Protein AF-0000000085991453 (afdb_homodimer)

Structure (mmCIF, N/CA/C/O backbone):
data_AF-0000000085991453-model_v1
#
loop_
_entity.id
_entity.type
_entity.pdbx_description
1 polymer 'Large ribosomal subunit protein bL19m'
#
loop_
_atom_site.group_PDB
_atom_site.id
_atom_site.type_symbol
_atom_site.label_atom_id
_atom_site.label_alt_id
_atom_site.label_comp_id
_atom_site.label_asym_id
_atom_site.label_entity_id
_atom_site.label_seq_id
_atom_site.pdbx_PDB_ins_code
_atom_site.Cartn_x
_atom_site.Cartn_y
_atom_site.Cartn_z
_atom_site.occupancy
_atom_site.B_iso_or_equiv
_atom_site.auth_seq_id
_atom_site.auth_comp_id
_atom_site.auth_asym_id
_atom_site.auth_atom_id
_atom_site.pdbx_PDB_model_num
ATOM 1 N N . MET A 1 1 ? -22.281 -17.906 -4.348 1 39.28 1 MET A N 1
ATOM 2 C CA . MET A 1 1 ? -21.016 -17.172 -4.469 1 39.28 1 MET A CA 1
ATOM 3 C C . MET A 1 1 ? -19.984 -18 -5.227 1 39.28 1 MET A C 1
ATOM 5 O O . MET A 1 1 ? -19.625 -19.094 -4.793 1 39.28 1 MET A O 1
ATOM 9 N N . GLN A 1 2 ? -20.125 -18.203 -6.457 1 42.19 2 GLN A N 1
ATOM 10 C CA . GLN A 1 2 ? -19.359 -19.219 -7.195 1 42.19 2 GLN A CA 1
ATOM 11 C C . GLN A 1 2 ? -17.859 -19.047 -6.973 1 42.19 2 GLN A C 1
ATOM 13 O O . GLN A 1 2 ? -17.312 -17.984 -7.258 1 42.19 2 GLN A O 1
ATOM 18 N N . VAL A 1 3 ? -17.359 -19.562 -5.91 1 47.66 3 VAL A N 1
ATOM 19 C CA . VAL A 1 3 ? -15.922 -19.688 -5.703 1 47.66 3 VAL A CA 1
ATOM 20 C C . VAL A 1 3 ? -15.25 -20.078 -7.016 1 47.66 3 VAL A C 1
ATOM 22 O O . VAL A 1 3 ? -15.445 -21.188 -7.523 1 47.66 3 VAL A O 1
ATOM 25 N N . LEU A 1 4 ? -15.289 -19.266 -8.016 1 51.06 4 LEU A N 1
ATOM 26 C CA . LEU A 1 4 ? -14.633 -19.672 -9.258 1 51.06 4 LEU A CA 1
ATOM 27 C C . LEU A 1 4 ? -13.195 -20.094 -9 1 51.06 4 LEU A C 1
ATOM 29 O O . LEU A 1 4 ? -12.508 -19.5 -8.164 1 51.06 4 LEU A O 1
ATOM 33 N N . ALA A 1 5 ? -12.938 -21.312 -9.133 1 54.88 5 ALA A N 1
ATOM 34 C CA . ALA A 1 5 ? -11.648 -22.016 -9.109 1 54.88 5 ALA A CA 1
ATOM 35 C C . ALA A 1 5 ? -10.555 -21.172 -9.758 1 54.88 5 ALA A C 1
ATOM 37 O O . ALA A 1 5 ? -10.484 -21.078 -10.984 1 54.88 5 ALA A O 1
ATOM 38 N N . LYS A 1 6 ? -10.211 -19.969 -9.242 1 67.75 6 LYS A N 1
ATOM 39 C CA . LYS A 1 6 ? -9.078 -19.25 -9.836 1 67.75 6 LYS A CA 1
ATOM 40 C C . LYS A 1 6 ? -7.77 -19.984 -9.578 1 67.75 6 LYS A C 1
ATOM 42 O O . LYS A 1 6 ? -7.539 -20.484 -8.477 1 67.75 6 LYS A O 1
ATOM 47 N N . GLU A 1 7 ? -7.211 -20.562 -10.688 1 81.31 7 GLU A N 1
ATOM 48 C CA . GLU A 1 7 ? -5.914 -21.219 -10.555 1 81.31 7 GLU A CA 1
ATOM 49 C C . GLU A 1 7 ? -4.832 -20.219 -10.164 1 81.31 7 GLU A C 1
ATOM 51 O O . GLU A 1 7 ? -4.469 -19.344 -10.953 1 81.31 7 GLU A O 1
ATOM 56 N N . ILE A 1 8 ? -4.512 -20.109 -8.891 1 89.31 8 ILE A N 1
ATOM 57 C CA . ILE A 1 8 ? -3.418 -19.281 -8.391 1 89.31 8 ILE A CA 1
ATOM 58 C C . ILE A 1 8 ? -2.121 -20.094 -8.391 1 89.31 8 ILE A C 1
ATOM 60 O O . ILE A 1 8 ? -2.061 -21.188 -7.82 1 89.31 8 ILE A O 1
ATOM 64 N N . PRO A 1 9 ? -1.203 -19.625 -9.141 1 94.69 9 PRO A N 1
ATOM 65 C CA . PRO A 1 9 ? 0.073 -20.344 -9.141 1 94.69 9 PRO A CA 1
ATOM 66 C C . PRO A 1 9 ? 0.724 -20.391 -7.758 1 94.69 9 PRO A C 1
ATOM 68 O O . PRO A 1 9 ? 0.284 -19.688 -6.844 1 94.69 9 PRO A O 1
ATOM 71 N N . GLU A 1 10 ? 1.746 -21.234 -7.73 1 94.5 10 GLU A N 1
ATOM 72 C CA . GLU A 1 10 ? 2.549 -21.234 -6.512 1 94.5 10 GLU A CA 1
ATOM 73 C C . GLU A 1 10 ? 3.523 -20.062 -6.488 1 94.5 10 GLU A C 1
ATOM 75 O O . GLU A 1 10 ? 4.176 -19.766 -7.496 1 94.5 10 GLU A O 1
ATOM 80 N N . PHE A 1 11 ? 3.5 -19.375 -5.371 1 97.31 11 PHE A N 1
ATOM 81 C CA . PHE A 1 11 ? 4.453 -18.297 -5.184 1 97.31 11 PHE A CA 1
ATOM 82 C C . PHE A 1 11 ? 4.715 -18.047 -3.701 1 97.31 11 PHE A C 1
ATOM 84 O O . PHE A 1 11 ? 4.039 -18.625 -2.846 1 97.31 11 PHE A O 1
ATOM 91 N N . ARG A 1 12 ? 5.719 -17.234 -3.475 1 97.44 12 ARG A N 1
ATOM 92 C CA . ARG A 1 12 ? 6.082 -16.859 -2.113 1 97.44 12 ARG A CA 1
ATOM 93 C C . ARG A 1 12 ? 6.625 -15.438 -2.062 1 97.44 12 ARG A C 1
ATOM 95 O O . ARG A 1 12 ? 6.98 -14.867 -3.096 1 97.44 12 ARG A O 1
ATOM 102 N N . PRO A 1 13 ? 6.629 -14.844 -0.868 1 98.38 13 PRO A N 1
ATOM 103 C CA . PRO A 1 13 ? 7.234 -13.516 -0.768 1 98.38 13 PRO A CA 1
ATOM 104 C C . PRO A 1 13 ? 8.617 -13.445 -1.418 1 98.38 13 PRO A C 1
ATOM 106 O O . PRO A 1 13 ? 9.422 -14.359 -1.258 1 98.38 13 PRO A O 1
ATOM 109 N N . GLY A 1 14 ? 8.836 -12.484 -2.062 1 98.31 14 GLY A N 1
ATOM 110 C CA . GLY A 1 14 ? 10.07 -12.328 -2.812 1 98.31 14 GLY A CA 1
ATOM 111 C C . GLY A 1 14 ? 9.891 -12.508 -4.309 1 98.31 14 GLY A C 1
ATOM 112 O O . GLY A 1 14 ? 10.727 -12.062 -5.098 1 98.31 14 GLY A O 1
ATOM 113 N N . ASP A 1 15 ? 8.875 -13.25 -4.723 1 98.38 15 ASP A N 1
ATOM 114 C CA . ASP A 1 15 ? 8.586 -13.445 -6.141 1 98.38 15 ASP A CA 1
ATOM 115 C C . ASP A 1 15 ? 7.926 -12.211 -6.746 1 98.38 15 ASP A C 1
ATOM 117 O O . ASP A 1 15 ? 7.164 -11.516 -6.07 1 98.38 15 ASP A O 1
ATOM 121 N N . ASP A 1 16 ? 8.203 -11.938 -7.992 1 98.25 16 ASP A N 1
ATOM 122 C CA . ASP A 1 16 ? 7.488 -10.898 -8.734 1 98.25 16 ASP A CA 1
ATOM 123 C C . ASP A 1 16 ? 6.188 -11.445 -9.32 1 98.25 16 ASP A C 1
ATOM 125 O O . ASP A 1 16 ? 6.172 -12.531 -9.906 1 98.25 16 ASP A O 1
ATOM 129 N N . LEU A 1 17 ? 5.145 -10.656 -9.125 1 98.38 17 LEU A N 1
ATOM 130 C CA . LEU A 1 17 ? 3.826 -11.078 -9.578 1 98.38 17 LEU A CA 1
ATOM 131 C C . LEU A 1 17 ? 3.213 -10.039 -10.516 1 98.38 17 LEU A C 1
ATOM 133 O O . LEU A 1 17 ? 3.422 -8.836 -10.336 1 98.38 17 LEU A O 1
ATOM 137 N N . LYS A 1 18 ? 2.572 -10.469 -11.484 1 98.06 18 LYS A N 1
ATOM 138 C CA . LYS A 1 18 ? 1.631 -9.695 -12.289 1 98.06 18 LYS A CA 1
ATOM 139 C C . LYS A 1 18 ? 0.188 -10.062 -11.953 1 98.06 18 LYS A C 1
ATOM 141 O O . LYS A 1 18 ? -0.271 -11.156 -12.281 1 98.06 18 LYS A O 1
ATOM 146 N N . VAL A 1 19 ? -0.515 -9.172 -11.305 1 96.94 19 VAL A N 1
ATOM 147 C CA . VAL A 1 19 ? -1.871 -9.422 -10.828 1 96.94 19 VAL A CA 1
ATOM 148 C C . VAL A 1 19 ? -2.871 -8.664 -11.695 1 96.94 19 VAL A C 1
ATOM 150 O O . VAL A 1 19 ? -2.744 -7.445 -11.875 1 96.94 19 VAL A O 1
ATOM 153 N N . THR A 1 20 ? -3.75 -9.391 -12.289 1 95.12 20 THR A N 1
ATOM 154 C CA . THR A 1 20 ? -4.828 -8.781 -13.062 1 95.12 20 THR A CA 1
ATOM 155 C C . THR A 1 20 ? -6.133 -8.797 -12.273 1 95.12 20 THR A C 1
ATOM 157 O O . THR A 1 20 ? -6.508 -9.82 -11.695 1 95.12 20 THR A O 1
ATOM 160 N N . PHE A 1 21 ? -6.773 -7.641 -12.195 1 92.06 21 PHE A N 1
ATOM 161 C CA . PHE A 1 21 ? -7.996 -7.566 -11.406 1 92.06 21 PHE A CA 1
ATOM 162 C C . PHE A 1 21 ? -8.984 -6.586 -12.023 1 92.06 21 PHE A C 1
ATOM 164 O O . PHE A 1 21 ? -8.594 -5.715 -12.812 1 92.06 21 PHE A O 1
ATOM 171 N N . LYS A 1 22 ? -10.234 -6.816 -11.711 1 90.81 22 LYS A N 1
ATOM 172 C CA . LYS A 1 22 ? -11.32 -6 -12.242 1 90.81 22 LYS A CA 1
ATOM 173 C C . LYS A 1 22 ? -11.57 -4.777 -11.359 1 90.81 22 LYS A C 1
ATOM 175 O O . LYS A 1 22 ? -11.562 -4.879 -10.133 1 90.81 22 LYS A O 1
ATOM 180 N N . VAL A 1 23 ? -11.672 -3.656 -12.016 1 87.31 23 VAL A N 1
ATOM 181 C CA . VAL A 1 23 ? -12.023 -2.416 -11.328 1 87.31 23 VAL A CA 1
ATOM 182 C C . VAL A 1 23 ? -13.391 -1.926 -11.812 1 87.31 23 VAL A C 1
ATOM 184 O O . VAL A 1 23 ? -13.625 -1.825 -13.016 1 87.31 23 VAL A O 1
ATOM 187 N N . VAL A 1 24 ? -14.297 -1.756 -10.828 1 79.81 24 VAL A N 1
ATOM 188 C CA . VAL A 1 24 ? -15.641 -1.321 -11.188 1 79.81 24 VAL A CA 1
ATOM 189 C C . VAL A 1 24 ? -15.812 0.159 -10.852 1 79.81 24 VAL A C 1
ATOM 191 O O . VAL A 1 24 ? -15.594 0.574 -9.711 1 79.81 24 VAL A O 1
ATOM 194 N N . ASP A 1 25 ? -16.016 0.915 -11.789 1 76.31 25 ASP A N 1
ATOM 195 C CA . ASP A 1 25 ? -16.312 2.338 -11.625 1 76.31 25 ASP A CA 1
ATOM 196 C C . ASP A 1 25 ? -17.719 2.666 -12.094 1 76.31 25 ASP A C 1
ATOM 198 O O . ASP A 1 25 ? -17.953 2.885 -13.289 1 76.31 25 ASP A O 1
ATOM 202 N N . GLY A 1 26 ? -18.672 2.746 -11.195 1 79 26 GLY A N 1
ATOM 203 C CA . GLY A 1 26 ? -20.062 2.994 -11.555 1 79 26 GLY A CA 1
ATOM 204 C C . GLY A 1 26 ? -20.656 1.92 -12.453 1 79 26 GLY A C 1
ATOM 205 O O . GLY A 1 26 ? -20.953 0.816 -11.992 1 79 26 GLY A O 1
ATOM 206 N N . THR A 1 27 ? -20.781 2.26 -13.734 1 80.75 27 THR A N 1
ATOM 207 C CA . THR A 1 27 ? -21.406 1.345 -14.688 1 80.75 27 THR A CA 1
ATOM 208 C C . THR A 1 27 ? -20.344 0.701 -15.586 1 80.75 27 THR A C 1
ATOM 210 O O . THR A 1 27 ? -20.656 -0.22 -16.344 1 80.75 27 THR A O 1
ATOM 213 N N . SER A 1 28 ? -19.125 1.116 -15.398 1 87 28 SER A N 1
ATOM 214 C CA . SER A 1 28 ? -18.078 0.596 -16.266 1 87 28 SER A CA 1
ATOM 215 C C . SER A 1 28 ? -17.109 -0.292 -15.477 1 87 28 SER A C 1
ATOM 217 O O . SER A 1 28 ? -16.828 -0.04 -14.305 1 87 28 SER A O 1
ATOM 219 N N . GLU A 1 29 ? -16.922 -1.443 -16.188 1 85.25 29 GLU A N 1
ATOM 220 C CA . GLU A 1 29 ? -15.93 -2.359 -15.641 1 85.25 29 GLU A CA 1
ATOM 221 C C . GLU A 1 29 ? -14.664 -2.387 -16.5 1 85.25 29 GLU A C 1
ATOM 223 O O . GLU A 1 29 ? -14.75 -2.412 -17.734 1 85.25 29 GLU A O 1
ATOM 228 N N . ARG A 1 30 ? -13.469 -2.273 -15.812 1 89.44 30 ARG A N 1
ATOM 229 C CA . ARG A 1 30 ? -12.211 -2.377 -16.531 1 89.44 30 ARG A CA 1
ATOM 230 C C . ARG A 1 30 ? -11.234 -3.303 -15.812 1 89.44 30 ARG A C 1
ATOM 232 O O . ARG A 1 30 ? -11.43 -3.615 -14.641 1 89.44 30 ARG A O 1
ATOM 239 N N . ILE A 1 31 ? -10.289 -3.723 -16.688 1 91.31 31 ILE A N 1
ATOM 240 C CA . ILE A 1 31 ? -9.258 -4.602 -16.125 1 91.31 31 ILE A CA 1
ATOM 241 C C . ILE A 1 31 ? -7.996 -3.795 -15.836 1 91.31 31 ILE A C 1
ATOM 243 O O . ILE A 1 31 ? -7.574 -2.971 -16.641 1 91.31 31 ILE A O 1
ATOM 247 N N . GLN A 1 32 ? -7.438 -3.908 -14.594 1 92.31 32 GLN A N 1
ATOM 248 C CA . GLN A 1 32 ? -6.195 -3.25 -14.211 1 92.31 32 GLN A CA 1
ATOM 249 C C . GLN A 1 32 ? -5.117 -4.27 -13.859 1 92.31 32 GLN A C 1
ATOM 251 O O . GLN A 1 32 ? -5.422 -5.371 -13.398 1 92.31 32 GLN A O 1
ATOM 256 N N . ILE A 1 33 ? -3.928 -3.881 -14.141 1 94.31 33 ILE A N 1
ATOM 257 C CA . ILE A 1 33 ? -2.801 -4.762 -13.867 1 94.31 33 ILE A CA 1
ATOM 258 C C . ILE A 1 33 ? -1.913 -4.141 -12.789 1 94.31 33 ILE A C 1
ATOM 260 O O . ILE A 1 33 ? -1.646 -2.939 -12.812 1 94.31 33 ILE A O 1
ATOM 264 N N . PHE A 1 34 ? -1.558 -4.914 -11.766 1 95.5 34 PHE A N 1
ATOM 265 C CA . PHE A 1 34 ? -0.599 -4.547 -10.734 1 95.5 34 PHE A CA 1
ATOM 266 C C . PHE A 1 34 ? 0.599 -5.488 -10.75 1 95.5 34 PHE A C 1
ATOM 268 O O . PHE A 1 34 ? 0.452 -6.691 -10.516 1 95.5 34 PHE A O 1
ATOM 275 N N . GLU A 1 35 ? 1.725 -4.977 -11.078 1 97.56 35 GLU A N 1
ATOM 276 C CA . GLU A 1 35 ? 2.941 -5.781 -11.141 1 97.56 35 GLU A CA 1
ATOM 277 C C . GLU A 1 35 ? 3.955 -5.332 -10.094 1 97.56 35 GLU A C 1
ATOM 279 O O . GLU A 1 35 ? 4.285 -4.148 -10.008 1 97.56 35 GLU A O 1
ATOM 284 N N . GLY A 1 36 ? 4.359 -6.277 -9.289 1 98.06 36 GLY A N 1
ATOM 285 C CA . GLY A 1 36 ? 5.32 -5.969 -8.242 1 98.06 36 GLY A CA 1
ATOM 286 C C . GLY A 1 36 ? 5.777 -7.191 -7.473 1 98.06 36 GLY A C 1
ATOM 287 O O . GLY A 1 36 ? 5.578 -8.32 -7.918 1 98.06 36 GLY A O 1
ATOM 288 N N . VAL A 1 37 ? 6.508 -6.949 -6.406 1 98.44 37 VAL A N 1
ATOM 289 C CA . VAL A 1 37 ? 7.074 -8.016 -5.59 1 98.44 37 VAL A CA 1
ATOM 290 C C . VAL A 1 37 ? 6.07 -8.438 -4.516 1 98.44 37 VAL A C 1
ATOM 292 O O . VAL A 1 37 ? 5.488 -7.59 -3.836 1 98.44 37 VAL A O 1
ATOM 295 N N . CYS A 1 38 ? 5.844 -9.695 -4.449 1 98.69 38 CYS A N 1
ATOM 296 C CA . CYS A 1 38 ? 5.059 -10.195 -3.324 1 98.69 38 CYS A CA 1
ATOM 297 C C . CYS A 1 38 ? 5.812 -10.016 -2.012 1 98.69 38 CYS A C 1
ATOM 299 O O . CYS A 1 38 ? 6.938 -10.492 -1.865 1 98.69 38 CYS A O 1
ATOM 301 N N . ILE A 1 39 ? 5.117 -9.352 -1.105 1 98.12 39 ILE A N 1
ATOM 302 C CA . ILE A 1 39 ? 5.879 -9.07 0.107 1 98.12 39 ILE A CA 1
ATOM 303 C C . ILE A 1 39 ? 5.285 -9.852 1.278 1 98.12 39 ILE A C 1
ATOM 305 O O . ILE A 1 39 ? 5.895 -9.938 2.348 1 98.12 39 ILE A O 1
ATOM 309 N N . SER A 1 40 ? 4.145 -10.406 1.119 1 97.81 40 SER A N 1
ATOM 310 C CA . SER A 1 40 ? 3.557 -11.258 2.146 1 97.81 40 SER A CA 1
ATOM 311 C C . SER A 1 40 ? 2.445 -12.133 1.571 1 97.81 40 SER A C 1
ATOM 313 O O . SER A 1 40 ? 1.774 -11.734 0.613 1 97.81 40 SER A O 1
ATOM 315 N N . LYS A 1 41 ? 2.318 -13.273 2.074 1 97.25 41 LYS A N 1
ATOM 316 C CA . LYS A 1 41 ? 1.277 -14.227 1.706 1 97.25 41 LYS A CA 1
ATOM 317 C C . LYS A 1 41 ? 0.654 -14.867 2.943 1 97.25 41 LYS A C 1
ATOM 319 O O . LYS A 1 41 ? 1.368 -15.336 3.832 1 97.25 41 LYS A O 1
ATOM 324 N N . ARG A 1 42 ? -0.607 -14.773 2.99 1 95.56 42 ARG A N 1
ATOM 325 C CA . ARG A 1 42 ? -1.358 -15.344 4.109 1 95.56 42 ARG A CA 1
ATOM 326 C C . ARG A 1 42 ? -2.291 -16.453 3.635 1 95.56 42 ARG A C 1
ATOM 328 O O . ARG A 1 42 ? -3.168 -16.219 2.799 1 95.56 42 ARG A O 1
ATOM 335 N N . ASN A 1 43 ? -2.064 -17.656 4.141 1 92.69 43 ASN A N 1
ATOM 336 C CA . ASN A 1 43 ? -2.924 -18.781 3.816 1 92.69 43 ASN A CA 1
ATOM 337 C C . ASN A 1 43 ? -3.904 -19.094 4.945 1 92.69 43 ASN A C 1
ATOM 339 O O . ASN A 1 43 ? -3.549 -19.75 5.926 1 92.69 43 ASN A O 1
ATOM 343 N N . ARG A 1 44 ? -5.004 -18.594 4.836 1 92.56 44 ARG A N 1
ATOM 344 C CA . ARG A 1 44 ? -6.035 -18.766 5.855 1 92.56 44 ARG A CA 1
ATOM 345 C C . ARG A 1 44 ? -7.379 -19.109 5.223 1 92.56 44 ARG A C 1
ATOM 347 O O . ARG A 1 44 ? -8.367 -18.391 5.418 1 92.56 44 ARG A O 1
ATOM 354 N N . GLY A 1 45 ? -7.426 -20.281 4.438 1 90.25 45 GLY A N 1
ATOM 355 C CA . GLY A 1 45 ? -8.664 -20.703 3.807 1 90.25 45 GLY A CA 1
ATOM 356 C C . GLY A 1 45 ? -9.305 -19.625 2.961 1 90.25 45 GLY A C 1
ATOM 357 O O . GLY A 1 45 ? -8.664 -19.078 2.064 1 90.25 45 GLY A O 1
ATOM 358 N N . LEU A 1 46 ? -10.523 -19.172 3.352 1 87.5 46 LEU A N 1
ATOM 359 C CA . LEU A 1 46 ? -11.281 -18.203 2.568 1 87.5 46 LEU A CA 1
ATOM 360 C C . LEU A 1 46 ? -10.727 -16.797 2.754 1 87.5 46 LEU A C 1
ATOM 362 O O . LEU A 1 46 ? -11.016 -15.898 1.954 1 87.5 46 LEU A O 1
ATOM 366 N N . HIS A 1 47 ? -9.906 -16.625 3.797 1 89.44 47 HIS A N 1
ATOM 367 C CA . HIS A 1 47 ? -9.359 -15.297 4.078 1 89.44 47 HIS A CA 1
ATOM 368 C C . HIS A 1 47 ? -7.914 -15.188 3.588 1 89.44 47 HIS A C 1
ATOM 370 O O . HIS A 1 47 ? -7.199 -14.25 3.959 1 89.44 47 HIS A O 1
ATOM 376 N N . SER A 1 48 ? -7.582 -16.141 2.719 1 94.75 48 SER A N 1
ATOM 377 C CA . SER A 1 48 ? -6.227 -16.125 2.174 1 94.75 48 SER A CA 1
ATOM 378 C C . SER A 1 48 ? -5.977 -14.852 1.362 1 94.75 48 SER A C 1
ATOM 380 O O . SER A 1 48 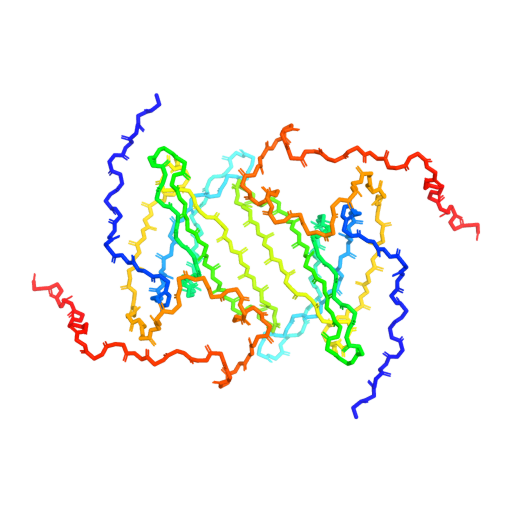? -6.852 -14.391 0.63 1 94.75 48 SER A O 1
ATOM 382 N N . SER A 1 49 ? -4.805 -14.281 1.485 1 95.25 49 SER A N 1
ATOM 383 C CA . SER A 1 49 ? -4.461 -13.031 0.821 1 95.25 49 SER A CA 1
ATOM 384 C C . SER A 1 49 ? -2.959 -12.922 0.584 1 95.25 49 SER A C 1
ATOM 386 O O . SER A 1 49 ? -2.191 -13.773 1.046 1 95.25 49 SER A O 1
ATOM 388 N N . PHE A 1 50 ? -2.59 -11.977 -0.219 1 97 50 PHE A N 1
ATOM 389 C CA . PHE A 1 50 ? -1.188 -11.648 -0.44 1 97 50 PHE A CA 1
ATOM 390 C C . PHE A 1 50 ? -1.026 -10.164 -0.758 1 97 50 PHE A C 1
ATOM 392 O O . PHE A 1 50 ? -1.953 -9.531 -1.267 1 97 50 PHE A O 1
ATOM 399 N N . ALA A 1 51 ? 0.121 -9.625 -0.42 1 97.75 51 ALA A N 1
ATOM 400 C CA . ALA A 1 51 ? 0.427 -8.211 -0.66 1 97.75 51 ALA A CA 1
ATOM 401 C C . ALA A 1 51 ? 1.54 -8.062 -1.691 1 97.75 51 ALA A C 1
ATOM 403 O O . ALA A 1 51 ? 2.516 -8.812 -1.676 1 97.75 51 ALA A O 1
ATOM 404 N N . VAL A 1 52 ? 1.311 -7.148 -2.564 1 98.25 52 VAL A N 1
ATOM 405 C CA . VAL A 1 52 ? 2.281 -6.895 -3.625 1 98.25 52 VAL A CA 1
ATOM 406 C C . VAL A 1 52 ? 2.719 -5.43 -3.582 1 98.25 52 VAL A C 1
ATOM 408 O O . VAL A 1 52 ? 1.885 -4.531 -3.457 1 98.25 52 VAL A O 1
ATOM 411 N N . ARG A 1 53 ? 3.994 -5.25 -3.678 1 98.25 53 ARG A N 1
ATOM 412 C CA . ARG A 1 53 ? 4.59 -3.92 -3.623 1 98.25 53 ARG A CA 1
ATOM 413 C C . ARG A 1 53 ? 5.207 -3.539 -4.965 1 98.25 53 ARG A C 1
ATOM 415 O O . ARG A 1 53 ? 5.891 -4.352 -5.59 1 98.25 53 ARG A O 1
ATOM 422 N N . LYS A 1 54 ? 4.906 -2.312 -5.312 1 95.88 54 LYS A N 1
ATOM 423 C CA . LYS A 1 54 ? 5.609 -1.701 -6.434 1 95.88 54 LYS A CA 1
ATOM 424 C C . LYS A 1 54 ? 6.02 -0.266 -6.113 1 95.88 54 LYS A C 1
ATOM 426 O O . LYS A 1 54 ? 5.527 0.322 -5.148 1 95.88 54 LYS A O 1
ATOM 431 N N . VAL A 1 55 ? 6.988 0.147 -6.871 1 92.19 55 VAL A N 1
ATOM 432 C CA . VAL A 1 55 ? 7.363 1.555 -6.777 1 92.19 55 VAL A CA 1
ATOM 433 C C . VAL A 1 55 ? 6.793 2.322 -7.969 1 92.19 55 VAL A C 1
ATOM 435 O O . VAL A 1 55 ? 7.055 1.974 -9.125 1 92.19 55 VAL A O 1
ATOM 438 N N . SER A 1 56 ? 5.914 3.188 -7.648 1 84 56 SER A N 1
ATOM 439 C CA . SER A 1 56 ? 5.332 4.02 -8.695 1 84 56 SER A CA 1
ATOM 440 C C . SER A 1 56 ? 5.73 5.48 -8.531 1 84 56 SER A C 1
ATOM 442 O O . SER A 1 56 ? 5.391 6.109 -7.523 1 84 56 SER A O 1
ATOM 444 N N . HIS A 1 57 ? 6.492 5.949 -9.492 1 78.5 57 HIS A N 1
ATOM 445 C CA . HIS A 1 57 ? 6.949 7.336 -9.484 1 78.5 57 HIS A CA 1
ATOM 446 C C . HIS A 1 57 ? 7.629 7.688 -8.164 1 78.5 57 HIS A C 1
ATOM 448 O O . HIS A 1 57 ? 7.34 8.727 -7.574 1 78.5 57 HIS A O 1
ATOM 454 N N . GLY A 1 58 ? 8.281 6.828 -7.617 1 77.81 58 GLY A N 1
ATOM 455 C CA . GLY A 1 58 ? 9.055 7.074 -6.41 1 77.81 58 GLY A CA 1
ATOM 456 C C . GLY A 1 58 ? 8.289 6.758 -5.141 1 77.81 58 GLY A C 1
ATOM 457 O O . GLY A 1 58 ? 8.828 6.895 -4.039 1 77.81 58 GLY A O 1
ATOM 458 N N . GLU A 1 59 ? 7.062 6.477 -5.34 1 83.81 59 GLU A N 1
ATOM 459 C CA . GLU A 1 59 ? 6.25 6.098 -4.188 1 83.81 59 GLU A CA 1
ATOM 460 C C . GLU A 1 59 ? 6.117 4.582 -4.074 1 83.81 59 GLU A C 1
ATOM 462 O O . GLU A 1 59 ? 5.945 3.895 -5.082 1 83.81 59 GLU A O 1
ATOM 467 N N . SER A 1 60 ? 6.246 4.145 -2.844 1 93.62 60 SER A N 1
ATOM 468 C CA . SER A 1 60 ? 6.039 2.725 -2.584 1 93.62 60 SER A CA 1
ATOM 469 C C . SER A 1 60 ? 4.562 2.412 -2.373 1 93.62 60 SER A C 1
ATOM 471 O O . SER A 1 60 ? 3.949 2.898 -1.421 1 93.62 60 SER A O 1
ATOM 473 N N . ILE A 1 61 ? 4.031 1.651 -3.283 1 94.44 61 ILE A N 1
ATOM 474 C CA . ILE A 1 61 ? 2.613 1.311 -3.234 1 94.44 61 ILE A CA 1
ATOM 475 C C . ILE A 1 61 ? 2.451 -0.179 -2.941 1 94.44 61 ILE A C 1
ATOM 477 O O . ILE A 1 61 ? 3.094 -1.018 -3.578 1 94.44 61 ILE A O 1
ATOM 481 N N . VAL A 1 62 ? 1.612 -0.465 -1.962 1 97 62 VAL A N 1
ATOM 482 C CA . VAL A 1 62 ? 1.302 -1.843 -1.598 1 97 62 VAL A CA 1
ATOM 483 C C . VAL A 1 62 ? -0.189 -2.107 -1.798 1 97 62 VAL A C 1
ATOM 485 O O . VAL A 1 62 ? -1.029 -1.316 -1.362 1 97 62 VAL A O 1
ATOM 488 N N . SER A 1 63 ? -0.467 -3.17 -2.496 1 96.5 63 SER A N 1
ATOM 489 C CA . SER A 1 63 ? -1.859 -3.568 -2.668 1 96.5 63 SER A CA 1
ATOM 490 C C . SER A 1 63 ? -2.123 -4.938 -2.053 1 96.5 63 SER A C 1
ATOM 492 O O . SER A 1 63 ? -1.323 -5.863 -2.219 1 96.5 63 SER A O 1
ATOM 494 N N . GLN A 1 64 ? -3.162 -4.969 -1.421 1 96.12 64 GLN A N 1
ATOM 495 C CA . GLN A 1 64 ? -3.592 -6.227 -0.822 1 96.12 64 GLN A CA 1
ATOM 496 C C . GLN A 1 64 ? -4.598 -6.945 -1.715 1 96.12 64 GLN A C 1
ATOM 498 O O . GLN A 1 64 ? -5.574 -6.344 -2.166 1 96.12 64 GLN A O 1
ATOM 503 N N . PHE A 1 65 ? -4.387 -8.203 -1.922 1 94.94 65 PHE A N 1
ATOM 504 C CA . PHE A 1 65 ? -5.293 -9 -2.74 1 94.94 65 PHE A CA 1
ATOM 505 C C . PHE A 1 65 ? -5.805 -10.211 -1.962 1 94.94 65 PHE A C 1
ATOM 507 O O . PHE A 1 65 ? -5.066 -10.805 -1.179 1 94.94 65 PHE A O 1
ATOM 514 N N . PHE A 1 66 ? -6.98 -10.516 -2.24 1 92.81 66 PHE A N 1
ATOM 515 C CA . PHE A 1 66 ? -7.598 -11.68 -1.614 1 92.81 66 PHE A CA 1
ATOM 516 C C . PHE A 1 66 ? -7.789 -12.797 -2.627 1 92.81 66 PHE A C 1
ATOM 518 O O . PHE A 1 66 ? -8.383 -12.594 -3.688 1 92.81 66 PHE A O 1
ATOM 525 N N . VAL A 1 67 ? -7.301 -13.938 -2.291 1 92.75 67 VAL A N 1
ATOM 526 C CA . VAL A 1 67 ? -7.188 -15.07 -3.195 1 92.75 67 VAL A CA 1
ATOM 527 C C . VAL A 1 67 ? -8.57 -15.43 -3.748 1 92.75 67 VAL A C 1
ATOM 529 O O . VAL A 1 67 ? -8.711 -15.734 -4.934 1 92.75 67 VAL A O 1
ATOM 532 N N . TYR A 1 68 ? -9.594 -15.305 -2.951 1 90.88 68 TYR A N 1
ATOM 533 C CA . TYR A 1 68 ? -10.914 -15.766 -3.363 1 90.88 68 TYR A CA 1
ATOM 534 C C . TYR A 1 68 ? -11.82 -14.594 -3.709 1 90.88 68 TYR A C 1
ATOM 536 O O . TYR A 1 68 ? -13.039 -14.766 -3.832 1 90.88 68 TYR A O 1
ATOM 544 N N . SER A 1 69 ? -11.227 -13.492 -3.914 1 90.81 69 SER A N 1
ATOM 545 C CA . SER A 1 69 ? -11.977 -12.305 -4.32 1 90.81 69 SER A CA 1
ATOM 546 C C . SER A 1 69 ? -12.508 -12.453 -5.742 1 90.81 69 SER A C 1
ATOM 548 O O . SER A 1 69 ? -11.766 -12.844 -6.648 1 90.81 69 SER A O 1
ATOM 550 N N . PRO A 1 70 ? -13.75 -12.086 -5.969 1 87.81 70 PRO A N 1
ATOM 551 C CA . PRO A 1 70 ? -14.297 -12.094 -7.324 1 87.81 70 PRO A CA 1
ATOM 552 C C . PRO A 1 70 ? -13.609 -11.086 -8.242 1 87.81 70 PRO A C 1
ATOM 554 O O . PRO A 1 70 ? -13.664 -11.219 -9.469 1 87.81 70 PRO A O 1
ATOM 557 N N . ALA A 1 71 ? -12.992 -10.078 -7.691 1 89.19 71 ALA A N 1
ATOM 558 C CA . ALA A 1 71 ? -12.328 -9.039 -8.477 1 89.19 71 ALA A CA 1
ATOM 559 C C . ALA A 1 71 ? -11.008 -9.539 -9.039 1 89.19 71 ALA A C 1
ATOM 561 O O . ALA A 1 71 ? -10.484 -8.977 -10.008 1 89.19 71 ALA A O 1
ATOM 562 N N . LEU A 1 72 ? -10.445 -10.516 -8.398 1 92.44 72 LEU A N 1
ATOM 563 C CA . LEU A 1 72 ? -9.156 -11.047 -8.852 1 92.44 72 LEU A CA 1
ATOM 564 C C . LEU A 1 72 ? -9.328 -11.891 -10.109 1 92.44 72 LEU A C 1
ATOM 566 O O . LEU A 1 72 ? -10.039 -12.898 -10.094 1 92.44 72 LEU A O 1
ATOM 570 N N . VAL A 1 73 ? -8.672 -11.523 -11.18 1 92.19 73 VAL A N 1
ATOM 571 C CA . VAL A 1 73 ? -8.828 -12.195 -12.469 1 92.19 73 VAL A CA 1
ATOM 572 C C . VAL A 1 73 ? -7.727 -13.234 -12.641 1 92.19 73 VAL A C 1
ATOM 574 O O . VAL A 1 73 ? -8.008 -14.391 -12.961 1 92.19 73 VAL A O 1
ATOM 577 N N . SER A 1 74 ? -6.434 -12.797 -12.453 1 95.12 74 SER A N 1
ATOM 578 C CA . SER A 1 74 ? -5.344 -13.75 -12.625 1 95.12 74 SER A CA 1
ATOM 579 C C . SER A 1 74 ? -4.094 -13.305 -11.867 1 95.12 74 SER A C 1
ATOM 581 O O . SER A 1 74 ? -3.945 -12.125 -11.547 1 95.12 74 SER A O 1
ATOM 583 N N . VAL A 1 75 ? -3.252 -14.234 -11.547 1 96.81 75 VAL A N 1
ATOM 584 C CA . VAL A 1 75 ? -1.936 -14.016 -10.953 1 96.81 75 VAL A CA 1
ATOM 585 C C . VAL A 1 75 ? -0.875 -14.758 -11.766 1 96.81 75 VAL A C 1
ATOM 587 O O . VAL A 1 75 ? -1.035 -15.945 -12.07 1 96.81 75 VAL A O 1
ATOM 590 N N . GLN A 1 76 ? 0.134 -14.055 -12.148 1 96.94 76 GLN A N 1
ATOM 591 C CA . GLN A 1 76 ? 1.254 -14.648 -12.867 1 96.94 76 GLN A CA 1
ATOM 592 C C . GLN A 1 76 ? 2.572 -14.391 -12.148 1 96.94 76 GLN A C 1
ATOM 594 O O . GLN A 1 76 ? 2.822 -13.281 -11.68 1 96.94 76 GLN A O 1
ATOM 599 N N . VAL A 1 77 ? 3.377 -15.414 -12.047 1 97.56 77 VAL A N 1
ATOM 600 C CA . VAL A 1 77 ? 4.711 -15.25 -11.477 1 97.56 77 VAL A CA 1
ATOM 601 C C . VAL A 1 77 ? 5.703 -14.891 -12.586 1 97.56 77 VAL A C 1
ATOM 603 O O . VAL A 1 77 ? 5.895 -15.664 -13.531 1 97.56 77 VAL A O 1
ATOM 606 N N . THR A 1 78 ? 6.297 -13.805 -12.469 1 96.75 78 THR A N 1
ATOM 607 C CA . THR A 1 78 ? 7.172 -13.344 -13.531 1 96.75 78 THR A CA 1
ATOM 608 C C . THR A 1 78 ? 8.641 -13.57 -13.172 1 96.75 78 THR A C 1
ATOM 610 O O . THR A 1 78 ? 9.508 -13.594 -14.047 1 96.75 78 THR A O 1
ATOM 613 N N . ARG A 1 79 ? 8.898 -13.617 -11.867 1 96 79 ARG A N 1
ATOM 614 C CA . ARG A 1 79 ? 10.258 -13.836 -11.391 1 96 79 ARG A CA 1
ATOM 615 C C . ARG A 1 79 ? 10.258 -14.461 -10 1 96 79 ARG A C 1
ATOM 617 O O . ARG A 1 79 ? 9.461 -14.07 -9.141 1 96 79 ARG A O 1
ATOM 624 N N . LYS A 1 80 ? 11.109 -15.414 -9.828 1 97.19 80 LYS A N 1
ATOM 625 C CA . LYS A 1 80 ? 11.273 -16.016 -8.508 1 97.19 80 LYS A CA 1
ATOM 626 C C . LYS A 1 80 ? 12.422 -15.367 -7.742 1 97.19 80 LYS A C 1
ATOM 628 O O . LYS A 1 80 ? 13.547 -15.297 -8.242 1 97.19 80 LYS A O 1
ATOM 633 N N . GLY A 1 81 ? 12.117 -14.914 -6.551 1 97.25 81 GLY A N 1
ATOM 634 C CA . GLY A 1 81 ? 13.117 -14.211 -5.762 1 97.25 81 GLY A CA 1
ATOM 635 C C . GLY A 1 81 ? 13.719 -15.07 -4.664 1 97.25 81 GLY A C 1
ATOM 636 O O . GLY A 1 81 ? 13.031 -15.898 -4.066 1 97.25 81 GLY A O 1
ATOM 637 N N . LYS A 1 82 ? 14.945 -14.812 -4.465 1 96.69 82 LYS A N 1
ATOM 638 C CA . LYS A 1 82 ? 15.656 -15.523 -3.404 1 96.69 82 LYS A CA 1
ATOM 639 C C . LYS A 1 82 ? 15.648 -14.719 -2.105 1 96.69 82 LYS A C 1
ATOM 641 O O . LYS A 1 82 ? 16.516 -13.867 -1.889 1 96.69 82 LYS A O 1
ATOM 646 N N . VAL A 1 83 ? 14.703 -14.977 -1.277 1 96.62 83 VAL A N 1
ATOM 647 C CA . VAL A 1 83 ? 14.586 -14.328 0.022 1 96.62 83 VAL A CA 1
ATOM 648 C C . VAL A 1 83 ? 14.148 -15.344 1.074 1 96.62 83 VAL A C 1
ATOM 650 O O . VAL A 1 83 ? 13.281 -16.172 0.814 1 96.62 83 VAL A O 1
ATOM 653 N N . ARG A 1 84 ? 14.578 -15.258 2.254 1 95.31 84 ARG A N 1
ATOM 654 C CA . ARG A 1 84 ? 14.281 -16.234 3.303 1 95.31 84 ARG A CA 1
ATOM 655 C C . ARG A 1 84 ? 13.164 -15.734 4.215 1 95.31 84 ARG A C 1
ATOM 657 O O . ARG A 1 84 ? 12.375 -16.531 4.723 1 95.31 84 ARG A O 1
ATOM 664 N N . ARG A 1 85 ? 13.086 -14.453 4.359 1 96.25 85 ARG A N 1
ATOM 665 C CA . ARG A 1 85 ? 12.086 -13.875 5.258 1 96.25 85 ARG A CA 1
ATOM 666 C C . ARG A 1 85 ? 10.68 -14.094 4.723 1 96.25 85 ARG A C 1
ATOM 668 O O . ARG A 1 85 ? 10.453 -14.031 3.51 1 96.25 85 ARG A O 1
ATOM 675 N N . ALA A 1 86 ? 9.75 -14.281 5.672 1 97.06 86 ALA A N 1
ATOM 676 C CA . ALA A 1 86 ? 8.359 -14.531 5.305 1 97.06 86 ALA A CA 1
ATOM 677 C C . ALA A 1 86 ? 7.633 -13.227 4.988 1 97.06 86 ALA A C 1
ATOM 679 O O . ALA A 1 86 ? 6.691 -13.211 4.191 1 97.06 86 ALA A O 1
ATOM 680 N N . LYS A 1 87 ? 8.047 -12.172 5.676 1 96.38 87 LYS A N 1
ATOM 681 C CA . LYS A 1 87 ? 7.438 -10.852 5.516 1 96.38 87 LYS A CA 1
ATOM 682 C C . LYS A 1 87 ? 8.484 -9.805 5.133 1 96.38 87 LYS A C 1
ATOM 684 O O . LYS A 1 87 ? 9.461 -9.609 5.855 1 96.38 87 LYS A O 1
ATOM 689 N N . LEU A 1 88 ? 8.234 -9.164 4.039 1 97.56 88 LEU A N 1
ATOM 690 C CA . LEU A 1 88 ? 9.242 -8.289 3.449 1 97.56 88 LEU A CA 1
ATOM 691 C C . LEU A 1 88 ? 8.781 -6.84 3.469 1 97.56 88 LEU A C 1
ATOM 693 O O . LEU A 1 88 ? 9.055 -6.082 2.531 1 97.56 88 LEU A O 1
ATOM 697 N N . TYR A 1 89 ? 8.109 -6.438 4.496 1 93.88 89 TYR A N 1
ATOM 698 C CA . TYR A 1 89 ? 7.582 -5.082 4.602 1 93.88 89 TYR A CA 1
ATOM 699 C C . TYR A 1 89 ? 8.711 -4.062 4.699 1 93.88 89 TYR A C 1
ATOM 701 O O . TYR A 1 89 ? 8.516 -2.879 4.41 1 93.88 89 TYR A O 1
ATOM 709 N N . TYR A 1 90 ? 9.875 -4.469 5.012 1 93.5 90 TYR A N 1
ATOM 710 C CA . TYR A 1 90 ? 11.023 -3.57 5.07 1 93.5 90 TYR A CA 1
ATOM 711 C C . TYR A 1 90 ? 11.344 -3.006 3.693 1 93.5 90 TYR A C 1
ATOM 713 O O . TYR A 1 90 ? 11.953 -1.938 3.578 1 93.5 90 TYR A O 1
ATOM 721 N N . LEU A 1 91 ? 10.969 -3.736 2.662 1 95.81 91 LEU A N 1
ATOM 722 C CA . LEU A 1 91 ? 11.219 -3.303 1.292 1 95.81 91 LEU A CA 1
ATOM 723 C C . LEU A 1 91 ? 10.508 -1.987 1 1 95.81 91 LEU A C 1
ATOM 725 O O . LEU A 1 91 ? 10.922 -1.233 0.116 1 95.81 91 LEU A O 1
ATOM 729 N N . CYS A 1 92 ? 9.453 -1.688 1.74 1 94.12 92 CYS A N 1
ATOM 730 C CA . CYS A 1 92 ? 8.633 -0.517 1.463 1 94.12 92 CYS A CA 1
ATOM 731 C C . CYS A 1 92 ? 9.398 0.77 1.742 1 94.12 92 CYS A C 1
ATOM 733 O O . CYS A 1 92 ? 9.016 1.842 1.272 1 94.12 92 CYS A O 1
ATOM 735 N N . LYS A 1 93 ? 10.438 0.637 2.455 1 90.38 93 LYS A N 1
ATOM 736 C CA . LYS A 1 93 ? 11.234 1.811 2.801 1 90.38 93 LYS A CA 1
ATOM 737 C C . LYS A 1 93 ? 12.508 1.877 1.964 1 90.38 93 LYS A C 1
ATOM 739 O O . LYS A 1 93 ? 13.32 2.787 2.133 1 90.38 93 LYS A O 1
ATOM 744 N N . LEU A 1 94 ? 12.703 0.871 1.104 1 91.62 94 LEU A N 1
ATOM 745 C CA . LEU A 1 94 ? 13.906 0.795 0.291 1 91.62 94 LEU A CA 1
ATOM 746 C C . LEU A 1 94 ? 13.602 1.105 -1.171 1 91.62 94 LEU A C 1
ATOM 748 O O . LEU A 1 94 ? 12.492 0.844 -1.646 1 91.62 94 LEU A O 1
ATOM 752 N N . PHE A 1 95 ? 14.57 1.702 -1.829 1 91 95 PHE A N 1
ATOM 753 C CA . PHE A 1 95 ? 14.414 2.061 -3.234 1 91 95 PHE A CA 1
ATOM 754 C C . PHE A 1 95 ? 15.688 1.752 -4.016 1 91 95 PHE A C 1
ATOM 756 O O . PHE A 1 95 ? 16.766 1.626 -3.432 1 91 95 PHE A O 1
ATOM 763 N N . GLY A 1 96 ? 15.5 1.553 -5.32 1 90.25 96 GLY A N 1
ATOM 764 C CA . GLY A 1 96 ? 16.641 1.356 -6.199 1 90.25 96 GLY A CA 1
ATOM 765 C C . GLY A 1 96 ? 17.391 0.06 -5.934 1 90.25 96 GLY A C 1
ATOM 766 O O . GLY A 1 96 ? 16.766 -0.999 -5.801 1 90.25 96 GLY A O 1
ATOM 767 N N . LYS A 1 97 ? 18.641 0.18 -5.848 1 92.81 97 LYS A N 1
ATOM 768 C CA . LYS A 1 97 ? 19.484 -0.994 -5.711 1 92.81 97 LYS A CA 1
ATOM 769 C C . LYS A 1 97 ? 19.297 -1.662 -4.352 1 92.81 97 LYS A C 1
ATOM 771 O O . LYS A 1 97 ? 19.422 -2.883 -4.23 1 92.81 97 LYS A O 1
ATOM 776 N N . ALA A 1 98 ? 18.938 -0.864 -3.373 1 93.81 98 ALA A N 1
ATOM 777 C CA . ALA A 1 98 ? 18.781 -1.364 -2.01 1 93.81 98 ALA A CA 1
ATOM 778 C C . ALA A 1 98 ? 17.547 -2.268 -1.898 1 93.81 98 ALA A C 1
ATOM 780 O O . ALA A 1 98 ? 17.469 -3.09 -0.984 1 93.81 98 ALA A O 1
ATOM 781 N N . ALA A 1 99 ? 16.609 -2.18 -2.912 1 94.94 99 ALA A N 1
ATOM 782 C CA . ALA A 1 99 ? 15.359 -2.924 -2.83 1 94.94 99 ALA A CA 1
ATOM 783 C C . ALA A 1 99 ? 15.391 -4.152 -3.738 1 94.94 99 ALA A C 1
ATOM 785 O O . ALA A 1 99 ? 14.414 -4.898 -3.814 1 94.94 99 ALA A O 1
ATOM 786 N N . ARG A 1 100 ? 16.422 -4.375 -4.332 1 94.56 100 ARG A N 1
ATOM 787 C CA . ARG A 1 100 ? 16.5 -5.441 -5.324 1 94.56 100 ARG A CA 1
ATOM 788 C C . ARG A 1 100 ? 16.641 -6.805 -4.652 1 94.56 100 ARG A C 1
ATOM 790 O O . ARG A 1 100 ? 17.438 -6.957 -3.717 1 94.56 100 ARG A O 1
ATOM 797 N N . ILE A 1 101 ? 15.867 -7.734 -5.168 1 96 101 ILE A N 1
ATOM 798 C CA . ILE A 1 101 ? 15.922 -9.109 -4.676 1 96 101 ILE A CA 1
ATOM 799 C C . ILE A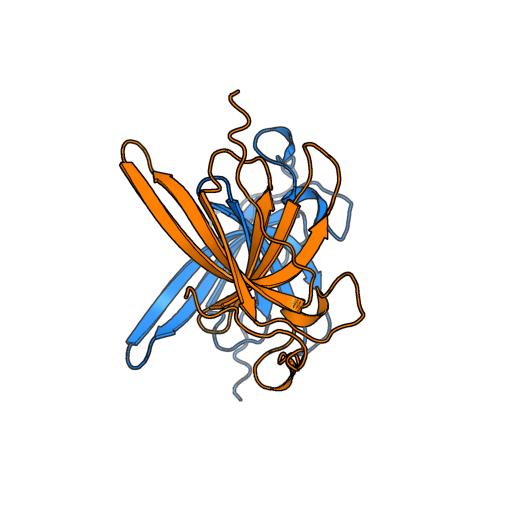 1 101 ? 16.609 -10 -5.715 1 96 101 ILE A C 1
ATOM 801 O O . ILE A 1 101 ? 16.25 -9.969 -6.895 1 96 101 ILE A O 1
ATOM 805 N N . LYS A 1 102 ? 17.547 -10.781 -5.301 1 95.38 102 LYS A N 1
ATOM 806 C CA . LYS A 1 102 ? 18.234 -11.695 -6.195 1 95.38 102 LYS A CA 1
ATOM 807 C C . LYS A 1 102 ? 17.281 -12.766 -6.73 1 95.38 102 LYS A C 1
ATOM 809 O O . LYS A 1 102 ? 16.391 -13.227 -6.016 1 95.38 102 LYS A O 1
ATOM 814 N N . GLU A 1 103 ? 17.438 -13.07 -7.984 1 93.94 103 GLU A N 1
ATOM 815 C CA . GLU A 1 103 ? 16.625 -14.109 -8.609 1 93.94 103 GLU A CA 1
ATOM 816 C C . GLU A 1 103 ? 17.031 -15.492 -8.125 1 93.94 103 GLU A C 1
ATOM 818 O O . GLU A 1 103 ? 18.219 -15.773 -7.941 1 93.94 103 GLU A O 1
ATOM 823 N N . ARG A 1 104 ? 15.906 -16.281 -7.918 1 89.56 104 ARG A N 1
ATOM 824 C CA . ARG A 1 104 ? 16.156 -17.656 -7.539 1 89.56 104 ARG A CA 1
ATOM 825 C C . ARG A 1 104 ? 16.484 -18.516 -8.758 1 89.56 104 ARG A C 1
ATOM 827 O O . ARG A 1 104 ? 15.711 -18.547 -9.719 1 89.56 104 ARG A O 1
ATOM 834 N N . THR A 1 105 ? 17.688 -18.859 -9.164 1 77.62 105 THR A N 1
ATOM 835 C CA . THR A 1 105 ? 18.25 -19.578 -10.305 1 77.62 105 THR A CA 1
ATOM 836 C C . THR A 1 105 ? 17.422 -20.812 -10.641 1 77.62 105 THR A C 1
ATOM 838 O O . THR A 1 105 ? 17.297 -21.172 -11.812 1 77.62 105 THR A O 1
ATOM 841 N N . THR A 1 106 ? 16.734 -21.438 -9.789 1 66.69 106 THR A N 1
ATOM 842 C CA . THR A 1 106 ? 16.109 -22.719 -10.141 1 66.69 106 THR A CA 1
ATOM 843 C C . THR A 1 106 ? 14.805 -22.484 -10.898 1 66.69 106 THR A C 1
ATOM 845 O O . THR A 1 106 ? 14.102 -23.438 -11.234 1 66.69 106 THR A O 1
ATOM 848 N N . TYR A 1 107 ? 14.367 -21.234 -11.016 1 58.59 107 TYR A N 1
ATOM 849 C CA . TYR A 1 107 ? 13.086 -21 -11.656 1 58.59 107 TYR A CA 1
ATOM 850 C C . TYR A 1 107 ? 13.219 -20.984 -13.172 1 58.59 107 TYR A C 1
ATOM 852 O O . TYR A 1 107 ? 13.961 -20.172 -13.727 1 58.59 107 TYR A O 1
ATOM 860 N N . VAL A 1 108 ? 12.992 -22.125 -13.82 1 54.19 108 VAL A N 1
ATOM 861 C CA . VAL A 1 108 ? 12.938 -22.328 -15.266 1 54.19 108 VAL A CA 1
ATOM 862 C C . VAL A 1 108 ? 11.617 -21.797 -15.812 1 54.19 108 VAL A C 1
ATOM 864 O O . V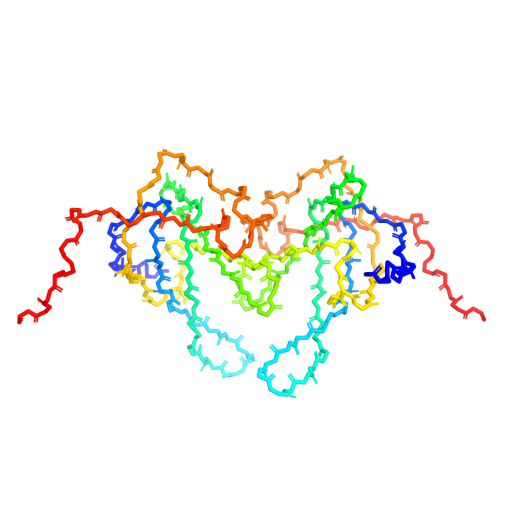AL A 1 108 ? 10.547 -22.172 -15.328 1 54.19 108 VAL A O 1
ATOM 867 N N . LYS A 1 109 ? 11.477 -20.453 -16.203 1 54.56 109 LYS A N 1
ATOM 868 C CA . LYS A 1 109 ? 10.297 -19.969 -16.922 1 54.56 109 LYS A CA 1
ATOM 869 C C . LYS A 1 109 ? 9.742 -21.047 -17.844 1 54.56 109 LYS A C 1
ATOM 871 O O . LYS A 1 109 ? 10.469 -21.562 -18.703 1 54.56 109 LYS A O 1
ATOM 876 N N . LYS A 1 110 ? 8.844 -21.859 -17.406 1 48.47 110 LYS A N 1
ATOM 877 C CA . LYS A 1 110 ? 8.336 -22.844 -18.344 1 48.47 110 LYS A CA 1
ATOM 878 C C . LYS A 1 110 ? 7.879 -22.188 -19.641 1 48.47 110 LYS A C 1
ATOM 880 O O . LYS A 1 110 ? 7.078 -21.25 -19.625 1 48.47 110 LYS A O 1
ATOM 885 N N . LYS A 1 111 ? 8.609 -22.219 -20.703 1 43.12 111 LYS A N 1
ATOM 886 C CA . LYS A 1 111 ? 8.25 -21.953 -22.094 1 43.12 111 LYS A CA 1
ATOM 887 C C . LYS A 1 111 ? 6.941 -22.641 -22.469 1 43.12 111 LYS A C 1
ATOM 889 O O . LYS A 1 111 ? 6.762 -23.828 -22.188 1 43.12 111 LYS A O 1
ATOM 894 N N . SER A 1 112 ? 5.688 -22.016 -22.375 1 39.94 112 SER A N 1
ATOM 895 C CA . SER A 1 112 ? 4.57 -22.656 -23.062 1 39.94 112 SER A CA 1
ATOM 896 C C . SER A 1 112 ? 5.035 -23.406 -24.312 1 39.94 112 SER A C 1
ATOM 898 O O . SER A 1 112 ? 5.67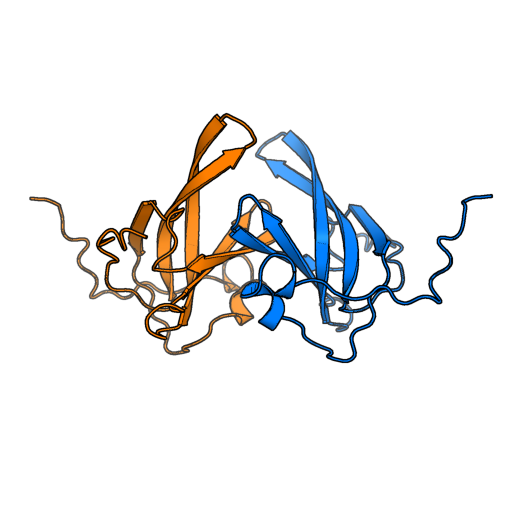6 -22.812 -25.188 1 39.94 112 SER A O 1
ATOM 900 N N . LYS A 1 113 ? 5.441 -24.672 -24.234 1 34.09 113 LYS A N 1
ATOM 901 C CA . LYS A 1 113 ? 5.441 -25.453 -25.469 1 34.09 113 LYS A CA 1
ATOM 902 C C . LYS A 1 113 ? 4.047 -25.516 -26.078 1 34.09 113 LYS A C 1
ATOM 904 O O . LYS A 1 113 ? 3.061 -25.734 -25.359 1 34.09 113 LYS A O 1
ATOM 909 N N . MET B 1 1 ? 20.688 19.938 -1.285 1 39.16 1 MET B N 1
ATOM 910 C CA . MET B 1 1 ? 19.406 19.266 -1.201 1 39.16 1 MET B CA 1
ATOM 911 C C . MET B 1 1 ? 18.406 20.094 -0.395 1 39.16 1 MET B C 1
ATOM 913 O O . MET B 1 1 ? 18.641 20.375 0.779 1 39.16 1 MET B O 1
ATOM 917 N N . GLN B 1 2 ? 17.953 21.156 -0.872 1 41.94 2 GLN B N 1
ATOM 918 C CA . GLN B 1 2 ? 17.234 22.156 -0.085 1 41.94 2 GLN B CA 1
ATOM 919 C C . GLN B 1 2 ? 16.062 21.531 0.663 1 41.94 2 GLN B C 1
ATOM 921 O O . GLN B 1 2 ? 15.188 20.906 0.05 1 41.94 2 GLN B O 1
ATOM 926 N N . VAL B 1 3 ? 16.328 20.953 1.797 1 47.53 3 VAL B N 1
ATOM 927 C CA . VAL B 1 3 ? 15.289 20.516 2.723 1 47.53 3 VAL B CA 1
ATOM 928 C C . VAL B 1 3 ? 14.164 21.562 2.748 1 47.53 3 VAL B C 1
ATOM 930 O O . VAL B 1 3 ? 14.359 22.688 3.201 1 47.53 3 VAL B O 1
ATOM 933 N N . LEU B 1 4 ? 13.469 21.797 1.688 1 50.75 4 LEU B N 1
ATOM 934 C CA . LEU B 1 4 ? 12.406 22.781 1.779 1 50.75 4 LEU B CA 1
ATOM 935 C C . LEU B 1 4 ? 11.484 22.484 2.953 1 50.75 4 LEU B C 1
ATOM 937 O O . LEU B 1 4 ? 11.211 21.328 3.254 1 50.75 4 LEU B O 1
ATOM 941 N N . ALA B 1 5 ? 11.508 23.297 3.912 1 55.03 5 ALA B N 1
ATOM 942 C CA . ALA B 1 5 ? 10.672 23.375 5.109 1 55.03 5 ALA B CA 1
ATOM 943 C C . ALA B 1 5 ? 9.227 23 4.789 1 55.03 5 ALA B C 1
ATOM 945 O O . ALA B 1 5 ? 8.492 23.812 4.195 1 55.03 5 ALA B O 1
ATOM 946 N N . LYS B 1 6 ? 8.914 21.766 4.34 1 67.81 6 LYS B N 1
ATOM 947 C CA . LYS B 1 6 ? 7.504 21.422 4.156 1 67.81 6 LYS B CA 1
ATOM 948 C C . LYS B 1 6 ? 6.77 21.375 5.492 1 67.81 6 LYS B C 1
ATOM 950 O O . LYS B 1 6 ? 7.301 20.859 6.48 1 67.81 6 LYS B O 1
ATOM 955 N N . GLU B 1 7 ? 5.891 22.406 5.688 1 81.38 7 GLU B N 1
ATOM 956 C CA . GLU B 1 7 ? 5.082 22.375 6.906 1 81.38 7 GLU B CA 1
ATOM 957 C C . GLU B 1 7 ? 4.156 21.172 6.934 1 81.38 7 GLU B C 1
ATOM 959 O O . GLU B 1 7 ? 3.227 21.078 6.129 1 81.38 7 GLU B O 1
ATOM 964 N N . ILE B 1 8 ? 4.531 20.125 7.621 1 89.38 8 ILE B N 1
ATOM 965 C CA . ILE B 1 8 ? 3.695 18.953 7.836 1 89.38 8 ILE B CA 1
ATOM 966 C C . ILE B 1 8 ? 2.852 19.141 9.094 1 89.38 8 ILE B C 1
ATOM 968 O O . ILE B 1 8 ? 3.385 19.406 10.172 1 89.38 8 ILE B O 1
ATOM 972 N N . PRO B 1 9 ? 1.592 19.141 8.891 1 94.69 9 PRO B N 1
ATOM 973 C CA . PRO B 1 9 ? 0.745 19.266 10.078 1 94.69 9 PRO B CA 1
ATOM 974 C C . PRO B 1 9 ? 0.949 18.141 11.086 1 94.69 9 PRO B C 1
ATOM 976 O O . PRO B 1 9 ? 1.602 17.141 10.773 1 94.69 9 PRO B O 1
ATOM 979 N N . GLU B 1 10 ? 0.361 18.422 12.234 1 94.5 10 GLU B N 1
ATOM 980 C CA . GLU B 1 10 ? 0.351 17.344 13.219 1 94.5 10 GLU B CA 1
ATOM 981 C C . GLU B 1 10 ? -0.731 16.312 12.906 1 94.5 10 GLU B C 1
ATOM 983 O O . GLU B 1 10 ? -1.865 16.672 12.586 1 94.5 10 GLU B O 1
ATOM 988 N N . PHE B 1 11 ? -0.312 15.07 12.914 1 97.31 11 PHE B N 1
ATOM 989 C CA . PHE B 1 11 ? -1.268 13.984 12.719 1 97.31 11 PHE B CA 1
ATOM 990 C C . PHE B 1 11 ? -0.762 12.695 13.359 1 97.31 11 PHE B C 1
ATOM 992 O O . PHE B 1 11 ? 0.385 12.633 13.812 1 97.31 11 PHE B O 1
ATOM 999 N N . ARG B 1 12 ? -1.664 11.75 13.414 1 97.44 12 ARG B N 1
ATOM 1000 C CA . ARG B 1 12 ? -1.34 10.438 13.961 1 97.44 12 ARG B CA 1
ATOM 1001 C C . ARG B 1 12 ? -2.121 9.336 13.25 1 97.44 12 ARG B C 1
ATOM 1003 O O . ARG B 1 12 ? -3.102 9.609 12.555 1 97.44 12 ARG B O 1
ATOM 1010 N N . PRO B 1 13 ? -1.647 8.094 13.383 1 98.38 13 PRO B N 1
ATOM 1011 C CA . PRO B 1 13 ? -2.43 7.008 12.797 1 98.38 13 PRO B CA 1
ATOM 1012 C C . PRO B 1 13 ? -3.908 7.07 13.18 1 98.38 13 PRO B C 1
ATOM 1014 O O . PRO B 1 13 ? -4.242 7.344 14.336 1 98.38 13 PRO B O 1
ATOM 1017 N N . GLY B 1 14 ? -4.676 6.859 12.305 1 98.31 14 GLY B N 1
ATOM 1018 C CA . GLY B 1 14 ? -6.113 6.977 12.5 1 98.31 14 GLY B CA 1
ATOM 1019 C C . GLY B 1 14 ? -6.703 8.211 11.844 1 98.31 14 GLY B C 1
ATOM 1020 O O . GLY B 1 14 ? -7.91 8.273 11.602 1 98.31 14 GLY B O 1
ATOM 1021 N N . ASP B 1 15 ? -5.918 9.242 11.648 1 98.38 15 ASP B N 1
ATOM 1022 C CA . ASP B 1 15 ? -6.375 10.469 10.984 1 98.38 15 ASP B CA 1
ATOM 1023 C C . ASP B 1 15 ? -6.48 10.266 9.477 1 98.38 15 ASP B C 1
ATOM 1025 O O . ASP B 1 15 ? -5.688 9.531 8.883 1 98.38 15 ASP B O 1
ATOM 1029 N N . ASP B 1 16 ? -7.43 10.914 8.852 1 98.25 16 ASP B N 1
ATOM 1030 C CA . ASP B 1 16 ? -7.508 10.961 7.391 1 98.25 16 ASP B CA 1
ATOM 1031 C C . ASP B 1 16 ? -6.621 12.07 6.828 1 98.25 16 ASP B C 1
ATOM 1033 O O . ASP B 1 16 ? -6.637 13.195 7.328 1 98.25 16 ASP B O 1
ATOM 1037 N N . LEU B 1 17 ? -5.883 11.688 5.805 1 98.38 17 LEU B N 1
ATOM 1038 C CA . LEU B 1 17 ? -4.945 12.625 5.207 1 98.38 17 LEU B CA 1
ATOM 1039 C C . LEU B 1 17 ? -5.207 12.781 3.711 1 98.38 17 LEU B C 1
ATOM 1041 O O . LEU B 1 17 ? -5.594 11.82 3.043 1 98.38 17 LEU B O 1
ATOM 1045 N N . LYS B 1 18 ? -5.07 13.922 3.238 1 98.12 18 LYS B N 1
ATOM 1046 C CA . LYS B 1 18 ? -4.93 14.234 1.819 1 98.12 18 LYS B CA 1
ATOM 1047 C C . LYS B 1 18 ? -3.492 14.609 1.476 1 98.12 18 LYS B C 1
ATOM 1049 O O . LYS B 1 18 ? -3.01 15.672 1.865 1 98.12 18 LYS B O 1
ATOM 1054 N N . VAL B 1 19 ? -2.816 13.75 0.77 1 96.94 19 VAL B N 1
ATOM 1055 C CA . VAL B 1 19 ? -1.401 13.922 0.455 1 96.94 19 VAL B CA 1
ATOM 1056 C C . VAL B 1 19 ? -1.243 14.297 -1.016 1 96.94 19 VAL B C 1
ATOM 1058 O O . VAL B 1 19 ? -1.765 13.617 -1.9 1 96.94 19 VAL B O 1
ATOM 1061 N N . THR B 1 20 ? -0.646 15.422 -1.233 1 95.06 20 THR B N 1
ATOM 1062 C CA . THR B 1 20 ? -0.336 15.859 -2.588 1 95.06 20 THR B CA 1
ATOM 1063 C C . THR B 1 20 ? 1.141 15.641 -2.904 1 95.06 20 THR B C 1
ATOM 1065 O O . THR B 1 20 ? 2.01 15.992 -2.104 1 95.06 20 THR B O 1
ATOM 1068 N N . PHE B 1 21 ? 1.404 14.992 -4.027 1 92.06 21 PHE B N 1
ATOM 1069 C CA . PHE B 1 21 ? 2.791 14.695 -4.363 1 92.06 21 PHE B CA 1
ATOM 1070 C C . PHE B 1 21 ? 3.01 14.758 -5.867 1 92.06 21 PHE B C 1
ATOM 1072 O O . PHE B 1 21 ? 2.059 14.648 -6.645 1 92.06 21 PHE B O 1
ATOM 1079 N N . LYS B 1 22 ? 4.254 15.008 -6.211 1 90.81 22 LYS B N 1
ATOM 1080 C CA . LYS B 1 22 ? 4.645 15.141 -7.613 1 90.81 22 LYS B CA 1
ATOM 1081 C C . LYS B 1 22 ? 4.996 13.789 -8.219 1 90.81 22 LYS B C 1
ATOM 1083 O O . LYS B 1 22 ? 5.664 12.969 -7.578 1 90.81 22 LYS B O 1
ATOM 1088 N N . VAL B 1 23 ? 4.457 13.547 -9.383 1 87.5 23 VAL B N 1
ATOM 1089 C CA . VAL B 1 23 ? 4.781 12.344 -10.133 1 87.5 23 VAL B CA 1
ATOM 1090 C C . VAL B 1 23 ? 5.508 12.727 -11.422 1 87.5 23 VAL B C 1
ATOM 1092 O O . VAL B 1 23 ? 5.039 13.578 -12.18 1 87.5 23 VAL B O 1
ATOM 1095 N N . VAL B 1 24 ? 6.711 12.141 -11.562 1 79.94 24 VAL B N 1
ATOM 1096 C CA . VAL B 1 24 ? 7.5 12.461 -12.75 1 79.94 24 VAL B CA 1
ATOM 1097 C C . VAL B 1 24 ? 7.426 11.312 -13.75 1 79.94 24 VAL B C 1
ATOM 1099 O O . VAL B 1 24 ? 7.73 10.164 -13.406 1 79.94 24 VAL B O 1
ATOM 1102 N N . ASP B 1 25 ? 6.902 11.555 -14.82 1 76.62 25 ASP B N 1
ATOM 1103 C CA . ASP B 1 25 ? 6.844 10.602 -15.922 1 76.62 25 ASP B CA 1
ATOM 1104 C C . ASP B 1 25 ? 7.672 11.086 -17.109 1 76.62 25 ASP B C 1
ATOM 1106 O O . ASP B 1 25 ? 7.184 11.859 -17.938 1 76.62 25 ASP B O 1
ATOM 1110 N N . GLY B 1 26 ? 8.891 10.625 -17.266 1 78.94 26 GLY B N 1
ATOM 1111 C CA . GLY B 1 26 ? 9.773 11.078 -18.344 1 78.94 26 GLY B CA 1
ATOM 1112 C C . GLY B 1 26 ? 10.062 12.562 -18.281 1 78.94 26 GLY B C 1
ATOM 1113 O O . GLY B 1 26 ? 10.828 13.016 -17.422 1 78.94 26 GLY B O 1
ATOM 1114 N N . THR B 1 27 ? 9.438 13.297 -19.172 1 80.5 27 THR B N 1
ATOM 1115 C CA . THR B 1 27 ? 9.688 14.734 -19.266 1 80.5 27 THR B CA 1
ATOM 1116 C C . THR B 1 27 ? 8.531 15.523 -18.672 1 80.5 27 THR B C 1
ATOM 1118 O O . THR B 1 27 ? 8.625 16.75 -18.5 1 80.5 27 THR B O 1
ATOM 1121 N N . SER B 1 28 ? 7.52 14.82 -18.25 1 87.12 28 SER B N 1
ATOM 1122 C CA . SER B 1 28 ? 6.348 15.508 -17.719 1 87.12 28 SER B CA 1
ATOM 1123 C C . SER B 1 28 ? 6.191 15.266 -16.219 1 87.12 28 SER B C 1
ATOM 1125 O O . SER B 1 28 ? 6.512 14.18 -15.719 1 87.12 28 SER B O 1
ATOM 1127 N N . GLU B 1 29 ? 5.957 16.469 -15.617 1 85.31 29 GLU B N 1
ATOM 1128 C CA . GLU B 1 29 ? 5.672 16.391 -14.188 1 85.31 29 GLU B CA 1
ATOM 1129 C C . GLU B 1 29 ? 4.203 16.703 -13.906 1 85.31 29 GLU B C 1
ATOM 1131 O O . GLU B 1 29 ? 3.633 17.625 -14.484 1 85.31 29 GLU B O 1
ATOM 1136 N N . ARG B 1 30 ? 3.562 15.844 -13.047 1 89.44 30 ARG B N 1
ATOM 1137 C CA . ARG B 1 30 ? 2.186 16.109 -12.641 1 89.44 30 ARG B CA 1
ATOM 1138 C C . ARG B 1 30 ? 2.014 15.938 -11.141 1 89.44 30 ARG B C 1
ATOM 1140 O O . ARG B 1 30 ? 2.865 15.344 -10.477 1 89.44 30 ARG B O 1
ATOM 1147 N N . ILE B 1 31 ? 0.896 16.578 -10.734 1 91.31 31 ILE B N 1
ATOM 1148 C CA . ILE B 1 31 ? 0.576 16.484 -9.312 1 91.31 31 ILE B CA 1
ATOM 1149 C C . ILE B 1 31 ? -0.498 15.422 -9.086 1 91.31 31 ILE B C 1
ATOM 1151 O O . ILE B 1 31 ? -1.479 15.359 -9.836 1 91.31 31 ILE B O 1
ATOM 1155 N N . GLN B 1 32 ? -0.266 14.469 -8.156 1 92.38 32 GLN B N 1
ATOM 1156 C CA . GLN B 1 32 ? -1.241 13.445 -7.797 1 92.38 32 GLN B CA 1
ATOM 1157 C C . GLN B 1 32 ? -1.676 13.586 -6.34 1 92.38 32 GLN B C 1
ATOM 1159 O O . GLN B 1 32 ? -0.899 14.031 -5.496 1 92.38 32 GLN B O 1
ATOM 1164 N N . ILE B 1 33 ? -2.896 13.234 -6.129 1 94.31 33 ILE B N 1
ATOM 1165 C CA . ILE B 1 33 ? -3.443 13.312 -4.777 1 94.31 33 ILE B CA 1
ATOM 1166 C C . ILE B 1 33 ? -3.756 11.914 -4.262 1 94.31 33 ILE B C 1
ATOM 1168 O O . ILE B 1 33 ? -4.289 11.078 -4.996 1 94.31 33 ILE B O 1
ATOM 1172 N N . PHE B 1 34 ? -3.314 11.594 -3.055 1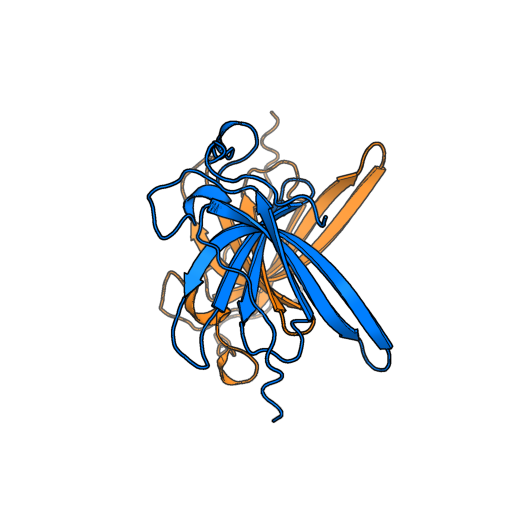 95.44 34 PHE B N 1
ATOM 1173 C CA . PHE B 1 34 ? -3.643 10.367 -2.34 1 95.44 34 PHE B CA 1
ATOM 1174 C C . PHE B 1 34 ? -4.379 10.68 -1.041 1 95.44 34 PHE B C 1
ATOM 1176 O O . PHE B 1 34 ? -3.834 11.344 -0.157 1 95.44 34 PHE B O 1
ATOM 1183 N N . GLU B 1 35 ? -5.586 10.281 -0.957 1 97.56 35 GLU B N 1
ATOM 1184 C CA . GLU B 1 35 ? -6.398 10.531 0.228 1 97.56 35 GLU B CA 1
ATOM 1185 C C . GLU B 1 35 ? -6.785 9.234 0.92 1 97.56 35 GLU B C 1
ATOM 1187 O O . GLU B 1 35 ? -7.305 8.312 0.282 1 97.56 35 GLU B O 1
ATOM 1192 N N . GLY B 1 36 ? -6.457 9.172 2.182 1 98.06 36 GLY B N 1
ATOM 1193 C CA . GLY B 1 36 ? -6.77 7.973 2.943 1 98.06 36 GLY B CA 1
ATOM 1194 C C . GLY B 1 36 ? -6.418 8.094 4.414 1 98.06 36 GLY B C 1
ATOM 1195 O O . GLY B 1 36 ? -6.203 9.203 4.918 1 98.06 36 GLY B O 1
ATOM 1196 N N . VAL B 1 37 ? -6.496 6.988 5.113 1 98.44 37 VAL B N 1
ATOM 1197 C CA . VAL B 1 37 ? -6.254 6.949 6.551 1 98.44 37 VAL B CA 1
ATOM 1198 C C . VAL B 1 37 ? -4.77 6.711 6.816 1 98.44 37 VAL B C 1
ATOM 1200 O O . VAL B 1 37 ? -4.16 5.82 6.219 1 98.44 37 VAL B O 1
ATOM 1203 N N . CYS B 1 38 ? -4.227 7.535 7.633 1 98.69 38 CYS B N 1
ATOM 1204 C CA . CYS B 1 38 ? -2.873 7.254 8.094 1 98.69 38 CYS B CA 1
ATOM 1205 C C . CYS B 1 38 ? -2.84 6 8.961 1 98.69 38 CYS B C 1
ATOM 1207 O O . CYS B 1 38 ? -3.553 5.914 9.961 1 98.69 38 CYS B O 1
ATOM 1209 N N . ILE B 1 39 ? -1.965 5.102 8.531 1 98.12 39 ILE B N 1
ATOM 1210 C CA . ILE B 1 39 ? -2.018 3.857 9.297 1 98.12 39 ILE B CA 1
ATOM 1211 C C . ILE B 1 39 ? -0.721 3.676 10.078 1 98.12 39 ILE B C 1
ATOM 1213 O O . ILE B 1 39 ? -0.633 2.811 10.953 1 98.12 39 ILE B O 1
ATOM 1217 N N . SER B 1 40 ? 0.259 4.434 9.797 1 97.81 40 SER B N 1
ATOM 1218 C CA . SER B 1 40 ? 1.496 4.402 10.57 1 97.81 40 SER B CA 1
ATOM 1219 C C . SER B 1 40 ? 2.32 5.668 10.344 1 97.81 40 SER B C 1
ATOM 1221 O O . SER B 1 40 ? 2.256 6.273 9.273 1 97.81 40 SER B O 1
ATOM 1223 N N . LYS B 1 41 ? 2.98 6.078 11.336 1 97.25 41 LYS B N 1
ATOM 1224 C CA . LYS B 1 41 ? 3.879 7.23 11.305 1 97.25 41 LYS B CA 1
ATOM 1225 C C . LYS B 1 41 ? 5.199 6.914 12 1 97.25 41 LYS B C 1
ATOM 1227 O O . LYS B 1 41 ? 5.211 6.395 13.125 1 97.25 41 LYS B O 1
ATOM 1232 N N . ARG B 1 42 ? 6.227 7.156 11.305 1 95.5 42 ARG B N 1
ATOM 1233 C CA . ARG B 1 42 ? 7.57 6.91 11.82 1 95.5 42 ARG B CA 1
ATOM 1234 C C . ARG B 1 42 ? 8.367 8.211 11.906 1 95.5 42 ARG B C 1
ATOM 1236 O O . ARG B 1 42 ? 8.586 8.875 10.898 1 95.5 42 ARG B O 1
ATOM 1243 N N . ASN B 1 43 ? 8.75 8.578 13.133 1 92.56 43 ASN B N 1
ATOM 1244 C CA . ASN B 1 43 ? 9.57 9.766 13.344 1 92.56 43 ASN B CA 1
ATOM 1245 C C . ASN B 1 43 ? 11.031 9.398 13.562 1 92.56 43 ASN B C 1
ATOM 1247 O O . ASN B 1 43 ? 11.43 9.039 14.672 1 92.56 43 ASN B O 1
ATOM 1251 N N . ARG B 1 44 ? 11.742 9.445 12.578 1 92.56 44 ARG B N 1
ATOM 1252 C CA . ARG B 1 44 ? 13.148 9.086 12.625 1 92.56 44 ARG B CA 1
ATOM 1253 C C . ARG B 1 44 ? 14 10.102 11.875 1 92.56 44 ARG B C 1
ATOM 1255 O O . ARG B 1 44 ? 14.719 9.75 10.938 1 92.56 44 ARG B O 1
ATOM 1262 N N . GLY B 1 45 ? 13.922 11.445 12.328 1 90.19 45 GLY B N 1
ATOM 1263 C CA . GLY B 1 45 ? 14.703 12.492 11.688 1 90.19 45 GLY B CA 1
ATOM 1264 C C . GLY B 1 45 ? 14.5 12.562 10.188 1 90.19 45 GLY B C 1
ATOM 1265 O O . GLY B 1 45 ? 13.367 12.672 9.711 1 90.19 45 GLY B O 1
ATOM 1266 N N . LEU B 1 46 ? 15.578 12.305 9.398 1 87.44 46 LEU B N 1
ATOM 1267 C CA . LEU B 1 46 ? 15.539 12.438 7.945 1 87.44 46 LEU B CA 1
ATOM 1268 C C . LEU B 1 46 ? 14.82 11.25 7.312 1 87.44 46 LEU B C 1
ATOM 1270 O O . LEU B 1 46 ? 14.406 11.32 6.152 1 87.44 46 LEU B O 1
ATOM 1274 N N . HIS B 1 47 ? 14.656 10.18 8.109 1 89.56 47 HIS B N 1
ATOM 1275 C CA . HIS B 1 47 ? 14.023 8.977 7.574 1 89.56 47 HIS B CA 1
ATOM 1276 C C . HIS B 1 47 ? 12.57 8.883 8.023 1 89.56 47 HIS B C 1
ATOM 1278 O O . HIS B 1 47 ? 11.945 7.824 7.906 1 89.56 47 HIS B O 1
ATOM 1284 N N . SER B 1 48 ? 12.094 10.023 8.492 1 94.75 48 SER B N 1
ATOM 1285 C CA . SER B 1 48 ? 10.703 10.055 8.938 1 94.75 48 SER B CA 1
ATOM 1286 C C . SER B 1 48 ? 9.742 9.75 7.793 1 94.75 48 SER B C 1
ATOM 1288 O O . SER B 1 48 ? 9.953 10.203 6.664 1 94.75 48 SER B O 1
ATOM 1290 N N . SER B 1 49 ? 8.711 8.992 8.047 1 95.25 49 SER B N 1
ATOM 1291 C CA . SER B 1 49 ? 7.758 8.57 7.023 1 95.25 49 SER B CA 1
ATOM 1292 C C . SER B 1 49 ? 6.387 8.281 7.629 1 95.25 49 SER B C 1
ATOM 1294 O O . SER B 1 49 ? 6.227 8.305 8.852 1 95.25 49 SER B O 1
ATOM 1296 N N . PHE B 1 50 ? 5.422 8.156 6.777 1 97.06 50 PHE B N 1
ATOM 1297 C CA . PHE B 1 50 ? 4.082 7.738 7.176 1 97.06 50 PHE B CA 1
ATOM 1298 C C . PHE B 1 50 ? 3.404 6.961 6.051 1 97.06 50 PHE B C 1
ATOM 1300 O O . PHE B 1 50 ? 3.73 7.148 4.875 1 97.06 50 PHE B O 1
ATOM 1307 N N . ALA B 1 51 ? 2.496 6.07 6.422 1 97.81 51 ALA B N 1
ATOM 1308 C CA . ALA B 1 51 ? 1.761 5.25 5.465 1 97.81 51 ALA B CA 1
ATOM 1309 C C . ALA B 1 51 ? 0.276 5.602 5.465 1 97.81 51 ALA B C 1
ATOM 1311 O O . ALA B 1 51 ? -0.313 5.824 6.527 1 97.81 51 ALA B O 1
ATOM 1312 N N . VAL B 1 52 ? -0.227 5.703 4.277 1 98.19 52 VAL B N 1
ATOM 1313 C CA . VAL B 1 52 ? -1.636 6.047 4.117 1 98.19 52 VAL B CA 1
ATOM 1314 C C . VAL B 1 52 ? -2.346 4.957 3.318 1 98.19 52 VAL B C 1
ATOM 1316 O O . VAL B 1 52 ? -1.834 4.496 2.295 1 98.19 52 VAL B 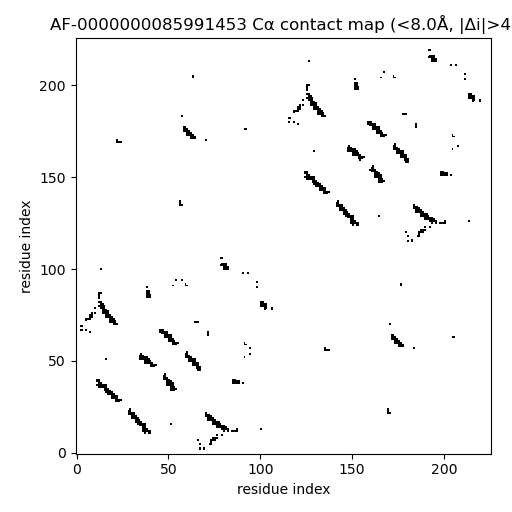O 1
ATOM 1319 N N . ARG B 1 53 ? -3.479 4.59 3.816 1 98.25 53 ARG B N 1
ATOM 1320 C CA . ARG B 1 53 ? -4.273 3.535 3.195 1 98.25 53 ARG B CA 1
ATOM 1321 C C . ARG B 1 53 ? -5.578 4.09 2.635 1 98.25 53 ARG B C 1
ATOM 1323 O O . ARG B 1 53 ? -6.254 4.887 3.289 1 98.25 53 ARG B O 1
ATOM 1330 N N . LYS B 1 54 ? -5.832 3.617 1.442 1 95.81 54 LYS B N 1
ATOM 1331 C CA . LYS B 1 54 ? -7.148 3.842 0.855 1 95.81 54 LYS B CA 1
ATOM 1332 C C . LYS B 1 54 ? -7.68 2.572 0.192 1 95.81 54 LYS B C 1
ATOM 1334 O O . LYS B 1 54 ? -6.926 1.626 -0.041 1 95.81 54 LYS B O 1
ATOM 1339 N N . VAL B 1 55 ? -8.977 2.592 0.064 1 92.06 55 VAL B N 1
ATOM 1340 C CA . VAL B 1 55 ? -9.594 1.513 -0.701 1 92.06 55 VAL B CA 1
ATOM 1341 C C . VAL B 1 55 ? -9.961 2.012 -2.098 1 92.06 55 VAL B C 1
ATOM 1343 O O . VAL B 1 55 ? -10.695 2.994 -2.24 1 92.06 55 VAL B O 1
ATOM 1346 N N . SER B 1 56 ? -9.297 1.447 -3.029 1 84 56 SER B N 1
ATOM 1347 C CA . SER B 1 56 ? -9.594 1.808 -4.41 1 84 56 SER B CA 1
ATOM 1348 C C . SER B 1 56 ? -10.211 0.634 -5.168 1 84 56 SER B C 1
ATOM 1350 O O . SER B 1 56 ? -9.562 -0.403 -5.344 1 84 56 SER B O 1
ATOM 1352 N N . HIS B 1 57 ? -11.461 0.818 -5.547 1 78.38 57 HIS B N 1
ATOM 1353 C CA . HIS B 1 57 ? -12.18 -0.203 -6.297 1 78.38 57 HIS B CA 1
ATOM 1354 C C . HIS B 1 57 ? -12.117 -1.554 -5.594 1 78.38 57 HIS B C 1
ATOM 1356 O O . HIS B 1 57 ? -11.836 -2.574 -6.223 1 78.38 57 HIS B O 1
ATOM 1362 N N . GLY B 1 58 ? -12.133 -1.564 -4.387 1 77.69 58 GLY B N 1
ATOM 1363 C CA . GLY B 1 58 ? -12.18 -2.791 -3.605 1 77.69 58 GLY B CA 1
ATOM 1364 C C . GLY B 1 58 ? -10.805 -3.289 -3.203 1 77.69 58 GLY B C 1
ATOM 1365 O O . GLY B 1 58 ? -10.68 -4.309 -2.52 1 77.69 58 GLY B O 1
ATOM 1366 N N . GLU B 1 59 ? -9.852 -2.637 -3.734 1 83.75 59 GLU B N 1
ATOM 1367 C CA . GLU B 1 59 ? -8.477 -2.994 -3.369 1 83.75 59 GLU B CA 1
ATOM 1368 C C . GLU B 1 59 ? -7.93 -2.059 -2.297 1 83.75 59 GLU B C 1
ATOM 1370 O O . GLU B 1 59 ? -8.156 -0.847 -2.352 1 83.75 59 GLU B O 1
ATOM 1375 N N . SER B 1 60 ? -7.281 -2.695 -1.355 1 93.62 60 SER B N 1
ATOM 1376 C CA . SER B 1 60 ? -6.617 -1.906 -0.323 1 93.62 60 SER B CA 1
ATOM 1377 C C . SER B 1 60 ? -5.227 -1.466 -0.771 1 93.62 60 SER B C 1
ATOM 1379 O O . SER B 1 60 ? -4.348 -2.299 -0.994 1 93.62 60 SER B O 1
ATOM 1381 N N . ILE B 1 61 ? -5.074 -0.191 -0.933 1 94.44 61 ILE B N 1
ATOM 1382 C CA . ILE B 1 61 ? -3.812 0.366 -1.41 1 94.44 61 ILE B CA 1
ATOM 1383 C C . ILE B 1 61 ? -3.143 1.16 -0.29 1 94.44 61 ILE B C 1
ATOM 1385 O O . ILE B 1 61 ? -3.779 2.002 0.348 1 94.44 61 ILE B O 1
ATOM 1389 N N . VAL B 1 62 ? -1.887 0.87 -0.076 1 96.94 62 VAL B N 1
ATOM 1390 C CA . VAL B 1 62 ? -1.086 1.579 0.917 1 96.94 62 VAL B CA 1
ATOM 1391 C C . VAL B 1 62 ? 0.087 2.277 0.232 1 96.94 62 VAL B C 1
ATOM 1393 O O . VAL B 1 62 ? 0.786 1.673 -0.585 1 96.94 62 VAL B O 1
ATOM 1396 N N . SER B 1 63 ? 0.225 3.531 0.541 1 96.5 63 SER B N 1
ATOM 1397 C CA . SER B 1 63 ? 1.365 4.273 0.012 1 96.5 63 SER B CA 1
ATOM 1398 C C . SER B 1 63 ? 2.26 4.789 1.135 1 96.5 63 SER B C 1
ATOM 1400 O O . SER B 1 63 ? 1.767 5.301 2.141 1 96.5 63 SER B O 1
ATOM 1402 N N . GLN B 1 64 ? 3.438 4.613 0.898 1 96.19 64 GLN B N 1
ATOM 1403 C CA . GLN B 1 64 ? 4.426 5.109 1.85 1 96.19 64 GLN B CA 1
ATOM 1404 C C . GLN B 1 64 ? 4.965 6.473 1.424 1 96.19 64 GLN B C 1
ATOM 1406 O O . GLN B 1 64 ? 5.363 6.656 0.273 1 96.19 64 GLN B O 1
ATOM 1411 N N . PHE B 1 65 ? 5.016 7.379 2.344 1 95 65 PHE B N 1
ATOM 1412 C CA . PHE B 1 65 ? 5.527 8.719 2.064 1 95 65 PHE B CA 1
ATOM 1413 C C . PHE B 1 65 ? 6.664 9.07 3.018 1 95 65 PHE B C 1
ATOM 1415 O O . PHE B 1 65 ? 6.633 8.703 4.191 1 95 65 PHE B O 1
ATOM 1422 N N . PHE B 1 66 ? 7.539 9.781 2.496 1 92.75 66 PHE B N 1
ATOM 1423 C CA . PHE B 1 66 ? 8.664 10.25 3.297 1 92.75 66 PHE B CA 1
ATOM 1424 C C . PHE B 1 66 ? 8.57 11.75 3.537 1 92.75 66 PHE B C 1
ATOM 1426 O O . PHE B 1 66 ? 8.453 12.531 2.592 1 92.75 66 PHE B O 1
ATOM 1433 N N . VAL B 1 67 ? 8.648 12.117 4.762 1 92.75 67 VAL B N 1
ATOM 1434 C CA . VAL B 1 67 ? 8.367 13.477 5.223 1 92.75 67 VAL B CA 1
ATOM 1435 C C . VAL B 1 67 ? 9.289 14.461 4.504 1 92.75 67 VAL B C 1
ATOM 1437 O O . VAL B 1 67 ? 8.852 15.539 4.094 1 92.75 67 VAL B O 1
ATOM 1440 N N . TYR B 1 68 ? 10.508 14.078 4.227 1 90.75 68 TYR B N 1
ATOM 1441 C CA . TYR B 1 68 ? 11.477 15.016 3.678 1 90.75 68 TYR B CA 1
ATOM 1442 C C . TYR B 1 68 ? 11.734 14.742 2.201 1 90.75 68 TYR B C 1
ATOM 1444 O O . TYR B 1 68 ? 12.688 15.258 1.622 1 90.75 68 TYR B O 1
ATOM 1452 N N . SER B 1 69 ? 10.852 14 1.637 1 90.81 69 SER B N 1
ATOM 1453 C CA . SER B 1 69 ? 10.953 13.719 0.208 1 90.81 69 SER B CA 1
ATOM 1454 C C . SER B 1 69 ? 10.672 14.969 -0.622 1 90.81 69 SER B C 1
ATOM 1456 O O . SER B 1 69 ? 9.703 15.688 -0.368 1 90.81 69 SER B O 1
ATOM 1458 N N . PRO B 1 70 ? 11.484 15.219 -1.638 1 87.88 70 PRO B N 1
ATOM 1459 C CA . PRO B 1 70 ? 11.219 16.328 -2.549 1 87.88 70 PRO B CA 1
ATOM 1460 C C . PRO B 1 70 ? 9.914 16.156 -3.33 1 87.88 70 PRO B C 1
ATOM 1462 O O . PRO B 1 70 ? 9.359 17.141 -3.826 1 87.88 70 PRO B O 1
ATOM 1465 N N . ALA B 1 71 ? 9.445 14.961 -3.477 1 89.19 71 ALA B N 1
ATOM 1466 C CA . ALA B 1 71 ? 8.234 14.68 -4.238 1 89.19 71 ALA B CA 1
ATOM 1467 C C . ALA B 1 71 ? 6.988 15.07 -3.449 1 89.19 71 ALA B C 1
ATOM 1469 O O . ALA B 1 71 ? 5.914 15.258 -4.023 1 89.19 71 ALA B O 1
ATOM 1470 N N . LEU B 1 72 ? 7.117 15.102 -2.156 1 92.44 72 LEU B N 1
ATOM 1471 C CA . LEU B 1 72 ? 5.977 15.43 -1.312 1 92.44 72 LEU B CA 1
ATOM 1472 C C . LEU B 1 72 ? 5.668 16.922 -1.375 1 92.44 72 LEU B C 1
ATOM 1474 O O . LEU B 1 72 ? 6.508 17.75 -1.018 1 92.44 72 LEU B O 1
ATOM 1478 N N . VAL B 1 73 ? 4.48 17.281 -1.779 1 92.19 73 VAL B N 1
ATOM 1479 C CA . VAL B 1 73 ? 4.102 18.672 -1.973 1 92.19 73 VAL B CA 1
ATOM 1480 C C . VAL B 1 73 ? 3.385 19.203 -0.728 1 92.19 73 VAL B C 1
ATOM 1482 O O . VAL B 1 73 ? 3.738 20.25 -0.196 1 92.19 73 VAL B O 1
ATOM 1485 N N . SER B 1 74 ? 2.332 18.438 -0.273 1 95.12 74 SER B N 1
ATOM 1486 C CA . SER B 1 74 ? 1.6 18.891 0.902 1 95.12 74 SER B CA 1
ATOM 1487 C C . SER B 1 74 ? 0.871 17.75 1.586 1 95.12 74 SER B C 1
ATOM 1489 O O . SER B 1 74 ? 0.616 16.703 0.966 1 95.12 74 SER B O 1
ATOM 1491 N N . VAL B 1 75 ? 0.586 17.906 2.85 1 96.81 75 VAL B N 1
ATOM 1492 C CA . VAL B 1 75 ? -0.225 17 3.658 1 96.81 75 VAL B CA 1
ATOM 1493 C C . VAL B 1 75 ? -1.317 17.781 4.379 1 96.81 75 VAL B C 1
ATOM 1495 O O . VAL B 1 75 ? -1.041 18.812 5.004 1 96.81 75 VAL B O 1
ATOM 1498 N N . GLN B 1 76 ? -2.518 17.344 4.219 1 96.94 76 GLN B N 1
ATOM 1499 C CA . GLN B 1 76 ? -3.648 17.953 4.91 1 96.94 76 GLN B CA 1
ATOM 1500 C C . GLN B 1 76 ? -4.402 16.922 5.75 1 96.94 76 GLN B C 1
ATOM 1502 O O . GLN B 1 76 ? -4.641 15.805 5.301 1 96.94 76 GLN B O 1
ATOM 1507 N N . VAL B 1 77 ? -4.746 17.312 6.945 1 97.56 77 VAL B N 1
ATOM 1508 C CA . VAL B 1 77 ? -5.57 16.453 7.793 1 97.56 77 VAL B CA 1
ATOM 1509 C C . VAL B 1 77 ? -7.051 16.766 7.547 1 97.56 77 VAL B C 1
ATOM 1511 O O . VAL B 1 77 ? -7.504 17.891 7.773 1 97.56 77 VAL B O 1
ATOM 1514 N N . THR B 1 78 ? -7.75 15.82 7.145 1 96.81 78 THR B N 1
ATOM 1515 C CA . THR B 1 78 ? -9.141 16.062 6.785 1 96.81 78 THR B CA 1
ATOM 1516 C C . THR B 1 78 ? -10.078 15.562 7.883 1 96.81 78 THR B C 1
ATOM 1518 O O . THR B 1 78 ? -11.234 15.977 7.957 1 96.81 78 THR B O 1
ATOM 1521 N N . ARG B 1 79 ? -9.602 14.602 8.656 1 96 79 ARG B N 1
ATOM 1522 C CA . ARG B 1 79 ? -10.391 14.047 9.75 1 96 79 ARG B CA 1
ATOM 1523 C C . ARG B 1 79 ? -9.492 13.453 10.828 1 96 79 ARG B C 1
ATOM 1525 O O . ARG B 1 79 ? -8.5 12.789 10.523 1 96 79 ARG B O 1
ATOM 1532 N N . LYS B 1 80 ? -9.852 13.734 12.039 1 97.19 80 LYS B N 1
ATOM 1533 C CA . LYS B 1 80 ? -9.133 13.133 13.156 1 97.19 80 LYS B CA 1
ATOM 1534 C C . LYS B 1 80 ? -9.828 11.867 13.641 1 97.19 80 LYS B C 1
ATOM 1536 O O . LYS B 1 80 ? -11.023 11.883 13.945 1 97.19 80 LYS B O 1
ATOM 1541 N N . GLY B 1 81 ? -9.07 10.797 13.711 1 97.25 81 GLY B N 1
ATOM 1542 C CA . GLY B 1 81 ? -9.648 9.516 14.094 1 97.25 81 GLY B CA 1
ATOM 1543 C C . GLY B 1 81 ? -9.344 9.133 15.531 1 97.25 81 GLY B C 1
ATOM 1544 O O . GLY B 1 81 ? -8.258 9.422 16.047 1 97.25 81 GLY B O 1
ATOM 1545 N N . LYS B 1 82 ? -10.297 8.508 16.078 1 96.69 82 LYS B N 1
ATOM 1546 C CA . LYS B 1 82 ? -10.141 8.016 17.453 1 96.69 82 LYS B CA 1
ATOM 1547 C C . LYS B 1 82 ? -9.656 6.57 17.469 1 96.69 82 LYS B C 1
ATOM 1549 O O . LYS B 1 82 ? -10.461 5.641 17.406 1 96.69 82 LYS B O 1
ATOM 1554 N N . VAL B 1 83 ? -8.375 6.395 17.531 1 96.69 83 VAL B N 1
ATOM 1555 C CA . VAL B 1 83 ? -7.766 5.07 17.594 1 96.69 83 VAL B CA 1
ATOM 1556 C C . VAL B 1 83 ? -6.59 5.086 18.578 1 96.69 83 VAL B C 1
ATOM 1558 O O . VAL B 1 83 ? -5.805 6.039 18.594 1 96.69 83 VAL B O 1
ATOM 1561 N N . ARG B 1 84 ? -6.348 4.086 19.281 1 95.31 84 ARG B N 1
ATOM 1562 C CA . ARG B 1 84 ? -5.305 4.035 20.312 1 95.31 84 ARG B CA 1
ATOM 1563 C C . ARG B 1 84 ? -4.051 3.35 19.781 1 95.31 84 ARG B C 1
ATOM 1565 O O . ARG B 1 84 ? -2.934 3.705 20.156 1 95.31 84 ARG B O 1
ATOM 1572 N N . ARG B 1 85 ? -4.242 2.426 18.875 1 96.19 85 ARG B N 1
ATOM 1573 C CA . ARG B 1 85 ? -3.113 1.665 18.359 1 96.19 85 ARG B CA 1
ATOM 1574 C C . ARG B 1 85 ? -2.195 2.553 17.516 1 96.19 85 ARG B C 1
ATOM 1576 O O . ARG B 1 85 ? -2.664 3.436 16.797 1 96.19 85 ARG B O 1
ATOM 1583 N N . ALA B 1 86 ? -0.903 2.229 17.609 1 97.06 86 ALA B N 1
ATOM 1584 C CA . ALA B 1 86 ? 0.095 3.018 16.891 1 97.06 86 ALA B CA 1
ATOM 1585 C C . ALA B 1 86 ? 0.185 2.588 15.43 1 97.06 86 ALA B C 1
ATOM 1587 O O . ALA B 1 86 ? 0.529 3.393 14.562 1 97.06 86 ALA B O 1
ATOM 1588 N N . LYS B 1 87 ? -0.051 1.303 15.195 1 96.38 87 LYS B N 1
ATOM 1589 C CA . LYS B 1 87 ? 0.022 0.722 13.859 1 96.38 87 LYS B CA 1
ATOM 1590 C C . LYS B 1 87 ? -1.293 0.046 13.484 1 96.38 87 LYS B C 1
ATOM 1592 O O . LYS B 1 87 ? -1.754 -0.86 14.18 1 96.38 87 LYS B O 1
ATOM 1597 N N . LEU B 1 88 ? -1.835 0.491 12.398 1 97.56 88 LEU B N 1
ATOM 1598 C CA . LEU B 1 88 ? -3.188 0.083 12.031 1 97.56 88 LEU B CA 1
ATOM 1599 C C . LEU B 1 88 ? -3.178 -0.752 10.758 1 97.56 88 LEU B C 1
ATOM 1601 O O . LEU B 1 88 ? -4.082 -0.639 9.922 1 97.56 88 LEU B O 1
ATOM 1605 N N . TYR B 1 89 ? -2.195 -1.58 10.57 1 93.81 89 TYR B N 1
ATOM 1606 C CA . TYR B 1 89 ? -2.064 -2.395 9.375 1 93.81 89 TYR B CA 1
ATOM 1607 C C . TYR B 1 89 ? -3.189 -3.418 9.281 1 93.81 89 TYR B C 1
ATOM 1609 O O . TYR B 1 89 ? -3.488 -3.928 8.195 1 93.81 89 TYR B O 1
ATOM 1617 N N . TYR B 1 90 ? -3.855 -3.676 10.328 1 93.38 90 TYR B N 1
ATOM 1618 C CA . TYR B 1 90 ? -4.984 -4.598 10.32 1 93.38 90 TYR B CA 1
ATOM 1619 C C . TYR B 1 90 ? -6.121 -4.055 9.453 1 93.38 90 TYR B C 1
ATOM 1621 O O . TYR B 1 90 ? -6.949 -4.82 8.953 1 93.38 90 TYR B O 1
ATOM 1629 N N . LEU B 1 91 ? -6.176 -2.756 9.312 1 95.81 91 LEU B N 1
ATOM 1630 C CA . LEU B 1 91 ? -7.215 -2.121 8.508 1 95.81 91 LEU B CA 1
ATOM 1631 C C . LEU B 1 91 ? -7.129 -2.576 7.051 1 95.81 91 LEU B C 1
ATOM 1633 O O . LEU B 1 91 ? -8.125 -2.533 6.324 1 95.81 91 LEU B O 1
ATOM 1637 N N . CYS B 1 92 ? -5.965 -3.033 6.617 1 94 92 CYS B N 1
ATOM 1638 C CA . CYS B 1 92 ? -5.746 -3.377 5.215 1 94 92 CYS B CA 1
ATOM 1639 C C . CYS B 1 92 ? -6.555 -4.609 4.828 1 94 92 CYS B C 1
ATOM 1641 O O . CYS B 1 92 ? -6.773 -4.867 3.641 1 94 92 CYS B O 1
ATOM 1643 N N . LYS B 1 93 ? -6.98 -5.305 5.805 1 90.38 93 LYS B N 1
ATOM 1644 C CA . LYS B 1 93 ? -7.746 -6.52 5.539 1 90.38 93 LYS B CA 1
ATOM 1645 C C . LYS B 1 93 ? -9.234 -6.293 5.781 1 90.38 93 LYS B C 1
ATOM 1647 O O . LYS B 1 93 ? -10.039 -7.215 5.625 1 90.38 93 LYS B O 1
ATOM 1652 N N . LEU B 1 94 ? -9.586 -5.078 6.211 1 91.75 94 LEU B N 1
ATOM 1653 C CA . LEU B 1 94 ? -10.969 -4.762 6.531 1 91.75 94 LEU B CA 1
ATOM 1654 C C . LEU B 1 94 ? -11.578 -3.838 5.477 1 91.75 94 LEU B C 1
ATOM 1656 O O . LEU B 1 94 ? -10.867 -3.041 4.863 1 91.75 94 LEU B O 1
ATOM 1660 N N . PHE B 1 95 ? -12.867 -4.004 5.254 1 91.06 95 PHE B N 1
ATOM 1661 C CA . PHE B 1 95 ? -13.57 -3.188 4.273 1 91.06 95 PHE B CA 1
ATOM 1662 C C . PHE B 1 95 ? -14.93 -2.756 4.809 1 91.06 95 PHE B C 1
ATOM 1664 O O . PHE B 1 95 ? -15.461 -3.365 5.742 1 91.06 95 PHE B O 1
ATOM 1671 N N . GLY B 1 96 ? -15.43 -1.641 4.258 1 90.31 96 GLY B N 1
ATOM 1672 C CA . GLY B 1 96 ? -16.766 -1.177 4.598 1 90.31 96 GLY B CA 1
ATOM 1673 C C . GLY B 1 96 ? -16.891 -0.725 6.039 1 90.31 96 GLY B C 1
ATOM 1674 O O . GLY B 1 96 ? -16.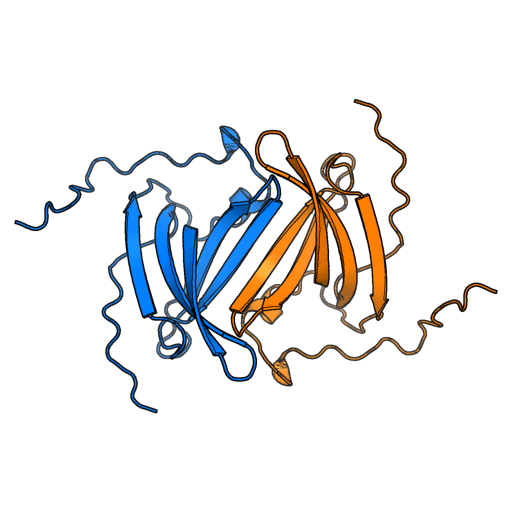047 0.02 6.539 1 90.31 96 GLY B O 1
ATOM 1675 N N . LYS B 1 97 ? -17.891 -1.186 6.652 1 92.75 97 LYS B N 1
ATOM 1676 C CA . LYS B 1 97 ? -18.203 -0.748 8.008 1 92.75 97 LYS B CA 1
ATOM 1677 C C . LYS B 1 97 ? -17.156 -1.238 9 1 92.75 97 LYS B C 1
ATOM 1679 O O . LYS B 1 97 ? -16.875 -0.569 10 1 92.75 97 LYS B O 1
ATOM 1684 N N . ALA B 1 98 ? -16.547 -2.361 8.688 1 93.88 98 ALA B N 1
ATOM 1685 C CA . ALA B 1 98 ? -15.57 -2.971 9.586 1 93.88 98 ALA B CA 1
ATOM 1686 C C . ALA B 1 98 ? -14.289 -2.148 9.641 1 93.88 98 ALA B C 1
ATOM 1688 O O . ALA B 1 98 ? -13.516 -2.248 10.594 1 93.88 98 ALA B O 1
ATOM 1689 N N . ALA B 1 99 ? -14.086 -1.245 8.609 1 94.94 99 ALA B N 1
ATOM 1690 C CA . ALA B 1 99 ? -12.836 -0.493 8.523 1 94.94 99 ALA B CA 1
ATOM 1691 C C . ALA B 1 99 ? -13.023 0.943 9 1 94.94 99 ALA B C 1
ATOM 1693 O O . ALA B 1 99 ? -12.086 1.739 8.984 1 94.94 99 ALA B O 1
ATOM 1694 N N . ARG B 1 100 ? -14.117 1.239 9.445 1 94.5 100 ARG B N 1
ATOM 1695 C CA . ARG B 1 100 ? -14.422 2.625 9.797 1 94.5 100 ARG B CA 1
ATOM 1696 C C . ARG B 1 100 ? -13.836 2.986 11.156 1 94.5 100 ARG B C 1
ATOM 1698 O O . ARG B 1 100 ? -13.938 2.215 12.109 1 94.5 100 ARG B O 1
ATOM 1705 N N . ILE B 1 101 ? -13.242 4.168 11.18 1 95.94 101 ILE B N 1
ATOM 1706 C CA . ILE B 1 101 ? -12.68 4.695 12.414 1 95.94 101 ILE B CA 1
ATOM 1707 C C . ILE B 1 101 ? -13.539 5.84 12.93 1 95.94 101 ILE B C 1
ATOM 1709 O O . ILE B 1 101 ? -13.883 6.758 12.18 1 95.94 101 ILE B O 1
ATOM 1713 N N . LYS B 1 102 ? -13.883 5.82 14.172 1 95.31 102 LYS B N 1
ATOM 1714 C CA . LYS B 1 102 ? -14.68 6.879 14.781 1 95.31 102 LYS B CA 1
ATOM 1715 C C . LYS B 1 102 ? -13.922 8.203 14.797 1 95.31 102 LYS B C 1
ATOM 1717 O O . LYS B 1 102 ? -12.703 8.219 14.984 1 95.31 102 LYS B O 1
ATOM 1722 N N . GLU B 1 103 ? -14.633 9.25 14.531 1 93.94 103 GLU B N 1
ATOM 1723 C CA . GLU B 1 103 ? -14.031 10.578 14.555 1 93.94 103 GLU B CA 1
ATOM 1724 C C . GLU B 1 103 ? -13.75 11.031 15.984 1 93.94 103 GLU B C 1
ATOM 1726 O O . GLU B 1 103 ? -14.547 10.773 16.891 1 93.94 103 GLU B O 1
ATOM 1731 N N . ARG B 1 104 ? -12.539 11.672 16.062 1 89.38 104 ARG B N 1
ATOM 1732 C CA . ARG B 1 104 ? -12.188 12.227 17.359 1 89.38 104 ARG B CA 1
ATOM 1733 C C . ARG B 1 104 ? -12.875 13.57 17.578 1 89.38 104 ARG B C 1
ATOM 1735 O O . ARG B 1 104 ? -12.75 14.484 16.766 1 89.38 104 ARG B O 1
ATOM 1742 N N . THR B 1 105 ? -13.984 13.766 18.281 1 77.62 105 THR B N 1
ATOM 1743 C CA . THR B 1 105 ? -14.859 14.898 18.562 1 77.62 105 THR B CA 1
ATOM 1744 C C . THR B 1 105 ? -14.039 16.156 18.859 1 77.62 105 THR B C 1
ATOM 1746 O O . THR B 1 105 ? -14.453 17.266 18.531 1 77.62 105 THR B O 1
ATOM 1749 N N . THR B 1 106 ? -12.883 16.125 19.375 1 66.5 106 THR B N 1
ATOM 1750 C CA . THR B 1 106 ? -12.25 17.359 19.8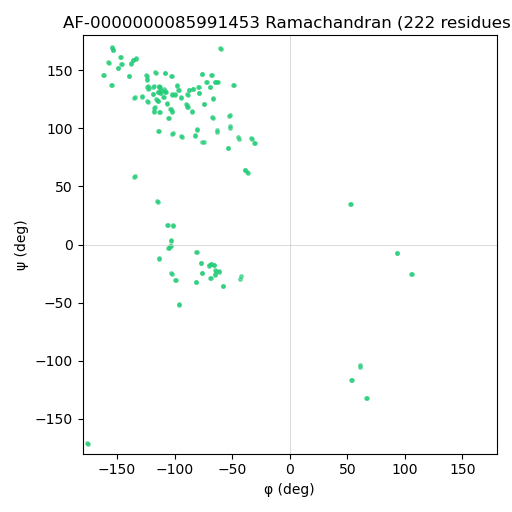12 1 66.5 106 THR B CA 1
ATOM 1751 C C . THR B 1 106 ? -11.633 18.094 18.625 1 66.5 106 THR B C 1
ATOM 1753 O O . THR B 1 106 ? -10.992 19.141 18.781 1 66.5 106 THR B O 1
ATOM 1756 N N . TYR B 1 107 ? -11.641 17.484 17.453 1 58.44 107 TYR B N 1
ATOM 1757 C CA . TYR B 1 107 ? -10.992 18.125 16.312 1 58.44 107 TYR B CA 1
ATOM 1758 C C . TYR B 1 107 ? -11.906 19.156 15.672 1 58.44 107 TYR B C 1
ATOM 1760 O O . TYR B 1 107 ? -13.008 18.844 15.227 1 58.44 107 TYR B O 1
ATOM 1768 N N . VAL B 1 108 ? -11.781 20.422 16.078 1 53.34 108 VAL B N 1
ATOM 1769 C CA . VAL B 1 108 ? -12.453 21.594 15.523 1 53.34 108 VAL B CA 1
ATOM 1770 C C . VAL B 1 108 ? -11.812 21.969 14.188 1 53.34 108 VAL B C 1
ATOM 1772 O O . VAL B 1 108 ? -10.594 22.156 14.109 1 53.34 108 VAL B O 1
ATOM 1775 N N . LYS B 1 109 ? -12.273 21.391 12.977 1 54.09 109 LYS B N 1
ATOM 1776 C CA . LYS B 1 109 ? -11.82 21.906 11.688 1 54.09 109 LYS B CA 1
ATOM 1777 C C . LYS B 1 109 ? -11.594 23.406 11.734 1 54.09 109 LYS B C 1
ATOM 1779 O O . LYS B 1 109 ? -12.5 24.156 12.102 1 54.09 109 LYS B O 1
ATOM 1784 N N . LYS B 1 110 ? -10.414 23.859 12.023 1 47.78 110 LYS B N 1
ATOM 1785 C CA . LYS B 1 110 ? -10.258 25.312 12.031 1 47.78 110 LYS B CA 1
ATOM 1786 C C . LYS B 1 110 ? -10.766 25.938 10.727 1 47.78 110 LYS B C 1
ATOM 1788 O O . LYS B 1 110 ? -10.359 25.516 9.641 1 47.78 110 LYS B O 1
ATOM 1793 N N . LYS B 1 111 ? -11.906 26.484 10.648 1 43.16 111 LYS B N 1
ATOM 1794 C CA . LYS B 1 111 ? -12.453 27.391 9.641 1 43.16 111 LYS B CA 1
ATOM 1795 C C . LYS B 1 111 ? -11.438 28.469 9.266 1 43.16 111 LYS B C 1
ATOM 1797 O O . LYS B 1 111 ? -10.867 29.125 10.141 1 43.16 111 LYS B O 1
ATOM 1802 N N . SER B 1 112 ? -10.531 28.344 8.227 1 39.56 112 SER B N 1
ATOM 1803 C CA . SER B 1 112 ? -9.859 29.547 7.766 1 39.56 112 SER B CA 1
ATOM 1804 C C . SER B 1 112 ? -10.734 30.781 7.957 1 39.56 112 SER B C 1
ATOM 1806 O O . SER B 1 112 ? -11.867 30.828 7.465 1 39.56 112 SER B O 1
ATOM 1808 N N . LYS B 1 113 ? -10.719 31.469 9.117 1 34.41 113 LYS B N 1
ATOM 1809 C CA . LYS B 1 113 ? -11.195 32.844 9.102 1 34.41 113 LYS B CA 1
ATOM 1810 C C . LYS B 1 113 ? -10.383 33.719 8.141 1 34.41 113 LYS B C 1
ATOM 1812 O O . LYS B 1 113 ? -9.156 33.625 8.109 1 34.41 113 LYS B O 1
#

Solvent-accessible surface area (backbone atoms only — not comparable to full-atom values): 13064 Å² total; per-residue (Å²): 126,80,75,67,84,68,80,66,68,91,80,53,31,41,18,28,33,41,33,32,30,49,36,63,57,93,91,44,76,45,81,46,77,51,63,26,34,24,28,30,69,45,90,50,79,86,70,16,29,38,30,34,36,34,74,54,64,85,29,29,36,33,37,44,46,46,74,74,38,87,44,54,69,47,56,40,79,78,42,48,28,57,57,84,62,68,65,44,70,70,46,59,79,42,61,72,79,78,46,62,67,52,68,35,81,82,64,70,78,76,69,88,123,129,82,76,67,84,69,80,66,68,91,80,53,31,42,18,28,33,41,34,34,30,48,36,64,56,93,90,45,77,44,81,45,77,51,62,26,33,24,27,29,67,45,88,51,80,85,70,15,28,37,31,34,35,33,74,54,63,86,30,30,36,33,38,44,44,46,74,72,38,86,45,54,69,44,54,41,81,77,41,48,29,56,55,85,61,67,65,44,68,70,46,60,80,40,62,73,78,77,47,63,67,51,68,36,80,85,62,71,78,77,70,87,123

Nearest PDB structures (foldseek):
  8cvm-assembly1_o  TM=9.591E-01  e=2.521E-11  Cutibacterium acnes
  8uu4-assembly1_R  TM=9.672E-01  e=2.389E-11  Listeria innocua
  8v9k-assembly1_R  TM=9.485E-01  e=2.264E-11  Mycolicibacterium smegmatis MC2 155
  7p48-assembly1_N  TM=9.447E-01  e=1.926E-11  Staphylococcus aureus
  6v3a-assembly1_O  TM=9.424E-01  e=3.677E-11  Acinetobacter baumannii AB0057

Radius of gyration: 18.84 Å; Cα contacts (8 Å, |Δi|>4): 467; chains: 2; bounding box: 41×58×46 Å

Sequence (226 aa):
MQVLAKEIPEFRPGDDLKVTFKVVDGTSERIQIFEGVCISKRNRGLHSSFAVRKVSHGESIVSQFFVYSPALVSVQVTRKGKVRRAKLYYLCKLFGKAARIKERTTYVKKKSKMQVLAKEIPEFRPGDDLKVTFKVVDGTSERIQIFEGVCISKRNRGLHSSFAVRKVSHGESIVSQFFVYSPALVSVQVTRKGKVRRAKLYYLCKLFGKAARIKERTTYVKKKSK

Secondary structure (DSSP, 8-state):
-------PPP--TT-EEEEEEEEEETTEEEEEEEEEEEEEEE--GGG-EEEEEEEETTEEEEEEEETT-TTEEEEEEEE-B----S--GGGGG--GGGG---B-TT-------/-------PPP--TT-EEEEEEEEEETTEEEEEEEEEEEEEEE--GGG-EEEEEEEETTEEEEEEEETT-TTEEEEEEEE-B----S--GGGGG--GGGG---B-TT-------

Foldseek 3Di:
DPLPPAPADDAAFFFWKWWWFWDDDPPDIDIDIDIATWFAWDDDVQATKTKGWDQDPNAIDIDIGGPSDPGTDHMDTDFHFDDDDRGRCVLRVDDDPRNDTHTDVVDDPPDPD/DPLPPADADDAAFFFWKWWWFWDDDPPDIDIDIDIATWFAWDDDVQATKTKGWDQDPNAIDIDIGGPSDPGTDHMDTDFHFDDDDRGRCVLRVDDDPRNDTHTDVVDDPPDPD

Organism: Nephila pilipes (NCBI:txid299642)

InterPro domains:
  IPR001857 Large ribosomal subunit protein bL19 [PF01245] (4-104)
  IPR001857 Large ribosomal subunit protein bL19 [PIRSF002191] (5-111)
  IPR001857 Large ribosomal subunit protein bL19 [PR00061] (25-54)
  IPR001857 Large ribosomal subunit protein bL19 [PR00061] (79-104)
  IPR001857 Large ribosomal subunit protein bL19 [PTHR15680] (5-94)
  IPR001857 Large ribosomal subunit protein bL19 [TIGR01024] (4-104)
  IPR008991 Translation protein SH3-like domain superfamily [SSF50104] (4-108)
  IPR038657 Large ribosomal subunit protein bL19 superfamily [G3DSA:2.30.30.790] (2-111)

pLDDT: mean 87.66, std 15.4, range [34.09, 98.69]